Protein AF-A0A381V8A6-F1 (afdb_monomer)

pLDDT: mean 87.21, std 12.81, range [40.59, 98.62]

Sequence (220 aa):
MLLPALANAKAKGKSARCLSNQRQIGLSVMMYSQDFDDYLPYGYAYTWPGQADLYWWQDLVRPYIDSEEIYTCPSMDPHMEYTYRRPRGLPSPLIRDYIANAQVGAYAASGQPDWVGARGPFINNYKNPSRHLSDVADASGTIAIFDGFRSAEIWRLEQVDAWHNAGFGPAFVGNSPEPKIPTGHVHKRHNNGFNAIFTDGHASLIKDSTLGMWTNRSGD

Solvent-accessible surface area (backbone atoms only — not comparable to full-atom values): 11660 Å² total; per-residue (Å²): 134,74,56,72,70,55,49,52,51,51,51,52,51,31,40,52,52,37,49,53,27,40,36,53,51,14,50,16,49,51,51,42,15,66,77,48,84,39,28,39,61,35,35,32,37,63,41,82,83,86,54,67,31,44,44,41,37,66,67,72,29,41,89,65,52,98,56,78,68,51,47,52,41,74,66,55,77,80,74,42,73,46,60,80,45,51,45,89,92,55,72,72,60,34,64,39,33,53,22,46,32,24,28,61,42,42,64,87,88,79,54,68,77,90,51,62,66,59,23,22,62,22,31,43,57,91,59,70,70,65,36,44,54,88,68,35,66,43,30,80,59,16,38,29,32,33,33,32,38,105,46,82,68,45,52,46,68,54,26,28,34,21,32,26,71,71,66,80,43,65,2,22,56,92,93,41,72,30,86,90,48,36,37,24,37,48,36,50,68,45,89,66,9,26,46,32,19,24,59,72,18,52,55,50,80,41,69,74,58,53,63,23,31,50,23,36,55,77,91,86

Structure (mmCIF, N/CA/C/O backbone):
data_AF-A0A381V8A6-F1
#
_entry.id   AF-A0A381V8A6-F1
#
loop_
_atom_site.group_PDB
_atom_site.id
_atom_site.type_symbol
_atom_site.label_atom_id
_atom_site.label_alt_id
_atom_site.label_comp_id
_atom_site.label_asym_id
_atom_site.label_entity_id
_atom_site.label_seq_id
_atom_site.pdbx_PDB_ins_code
_atom_site.Cartn_x
_atom_site.Cartn_y
_atom_site.Cartn_z
_atom_site.occupancy
_atom_site.B_iso_or_equiv
_atom_site.auth_seq_id
_atom_site.auth_comp_id
_atom_site.auth_asym_id
_atom_site.auth_atom_id
_atom_site.pdbx_PDB_model_num
ATOM 1 N N . MET A 1 1 ? -16.804 29.231 7.227 1.00 54.31 1 MET A N 1
ATOM 2 C CA . MET A 1 1 ? -16.867 28.009 8.062 1.00 54.31 1 MET A CA 1
ATOM 3 C C . MET A 1 1 ? -17.980 27.121 7.521 1.00 54.31 1 MET A C 1
ATOM 5 O O . MET A 1 1 ? -19.048 27.647 7.240 1.00 54.31 1 MET A O 1
ATOM 9 N N . LEU A 1 2 ? -17.732 25.825 7.299 1.00 66.50 2 LEU A N 1
ATOM 10 C CA . LEU A 1 2 ? -18.778 24.868 6.901 1.00 66.50 2 LEU A CA 1
ATOM 11 C C . LEU A 1 2 ? -19.555 24.448 8.156 1.00 66.50 2 LEU A C 1
ATOM 13 O O . LEU A 1 2 ? -18.938 24.199 9.190 1.00 66.50 2 LEU A O 1
ATOM 17 N N . LEU A 1 3 ? -20.884 24.355 8.072 1.00 89.50 3 LEU A N 1
ATOM 18 C CA . LEU A 1 3 ? -21.713 23.806 9.151 1.00 89.50 3 LEU A CA 1
ATOM 19 C C . LEU A 1 3 ? -21.223 22.387 9.523 1.00 89.50 3 LEU A C 1
ATOM 21 O O . LEU A 1 3 ? -20.828 21.648 8.617 1.00 89.50 3 LEU A O 1
ATOM 25 N N . PRO A 1 4 ? -21.275 21.958 10.802 1.00 84.75 4 PRO A N 1
ATOM 26 C CA . PRO A 1 4 ? -20.748 20.655 11.235 1.00 84.75 4 PRO A CA 1
ATOM 27 C C . PRO A 1 4 ? -21.261 19.464 10.409 1.00 84.75 4 PRO A C 1
ATOM 29 O O . PRO A 1 4 ? -20.497 18.573 10.041 1.00 84.75 4 PRO A O 1
ATOM 32 N N . ALA A 1 5 ? -22.541 19.485 10.026 1.00 88.94 5 ALA A N 1
ATOM 33 C CA . ALA A 1 5 ? -23.135 18.474 9.152 1.00 88.94 5 ALA A CA 1
ATOM 34 C C . ALA A 1 5 ? -22.467 18.416 7.764 1.00 88.94 5 ALA A C 1
ATOM 36 O O . ALA A 1 5 ? -22.211 17.335 7.235 1.00 88.94 5 ALA A O 1
ATOM 37 N N . LEU A 1 6 ? -22.128 19.573 7.194 1.00 90.06 6 LEU A N 1
ATOM 38 C CA . LEU A 1 6 ? -21.485 19.681 5.887 1.00 90.06 6 LEU A CA 1
ATOM 39 C C . LEU A 1 6 ? -20.004 19.276 5.940 1.00 90.06 6 LEU A C 1
ATOM 41 O O . LEU A 1 6 ? -19.508 18.644 5.008 1.00 90.06 6 LEU A O 1
ATOM 45 N N . ALA A 1 7 ? -19.309 19.569 7.043 1.00 89.69 7 ALA A N 1
ATOM 46 C CA . ALA A 1 7 ? -17.954 19.069 7.278 1.00 89.69 7 ALA A CA 1
ATOM 47 C C . ALA A 1 7 ? -17.928 17.529 7.346 1.00 89.69 7 ALA A C 1
ATOM 49 O O . ALA A 1 7 ? -17.113 16.894 6.673 1.00 89.69 7 ALA A O 1
ATOM 50 N N . ASN A 1 8 ? -18.883 16.929 8.065 1.00 88.69 8 ASN A N 1
ATOM 51 C CA . ASN A 1 8 ? -19.040 15.475 8.146 1.00 88.69 8 ASN A CA 1
ATOM 52 C C . ASN A 1 8 ? -19.375 14.847 6.786 1.00 88.69 8 ASN A C 1
ATOM 54 O O . ASN A 1 8 ? -18.784 13.834 6.408 1.00 88.69 8 ASN A O 1
ATOM 58 N N . ALA A 1 9 ? -20.286 15.457 6.022 1.00 91.38 9 ALA A N 1
ATOM 59 C CA . ALA A 1 9 ? -20.615 15.006 4.671 1.00 91.38 9 ALA A CA 1
ATOM 60 C C . ALA A 1 9 ? -19.387 15.052 3.744 1.00 91.38 9 ALA A C 1
ATOM 62 O O . ALA A 1 9 ? -19.102 14.079 3.044 1.00 91.38 9 ALA A O 1
ATOM 63 N N . LYS A 1 10 ? -18.598 16.135 3.799 1.00 92.31 10 LYS A N 1
ATOM 64 C CA . LYS A 1 10 ? -17.357 16.278 3.024 1.00 92.31 10 LYS A CA 1
ATOM 65 C C . LYS A 1 10 ? -16.322 15.211 3.393 1.00 92.31 10 LYS A C 1
ATOM 67 O O . LYS A 1 10 ? -15.713 14.630 2.498 1.00 92.31 10 LYS A O 1
ATOM 72 N N . ALA A 1 11 ? -16.140 14.921 4.682 1.00 91.81 11 ALA A N 1
ATOM 73 C CA . ALA A 1 11 ? -15.215 13.883 5.143 1.00 91.81 11 ALA A CA 1
ATOM 74 C C . ALA A 1 11 ? -15.623 12.484 4.645 1.00 91.81 11 ALA A C 1
ATOM 76 O O . ALA A 1 11 ? -14.784 11.738 4.138 1.00 91.81 11 ALA A O 1
ATOM 77 N N . LYS A 1 12 ? -16.922 12.158 4.703 1.00 91.50 12 LYS A N 1
ATOM 78 C CA . LYS A 1 12 ? -17.464 10.911 4.138 1.00 91.50 12 LYS A CA 1
ATOM 79 C C . LYS A 1 12 ? -17.256 10.828 2.624 1.00 91.50 12 LYS A C 1
ATOM 81 O O . LYS A 1 12 ? -16.835 9.785 2.135 1.00 91.50 12 LYS A O 1
ATOM 86 N N . GLY A 1 13 ? -17.469 11.927 1.897 1.00 94.50 13 GLY A N 1
ATOM 87 C CA . GLY A 1 13 ? -17.218 11.993 0.454 1.00 94.50 13 GLY A CA 1
ATOM 88 C C . GLY A 1 13 ? -15.753 11.727 0.092 1.00 94.50 13 GLY A C 1
ATOM 89 O O . GLY A 1 13 ? -15.471 10.909 -0.782 1.00 94.50 13 GLY A O 1
ATOM 90 N N . LYS A 1 14 ? -14.806 12.339 0.817 1.00 95.31 14 LYS A N 1
ATOM 91 C CA . LYS A 1 14 ? -13.369 12.059 0.648 1.00 95.31 14 LYS A CA 1
ATOM 92 C C . LYS A 1 14 ? -13.035 10.591 0.930 1.00 95.31 14 LYS A C 1
ATOM 94 O O . LYS A 1 14 ? -12.302 9.974 0.164 1.00 95.31 14 LYS A O 1
ATOM 99 N N . SER A 1 15 ? -13.608 10.023 1.992 1.00 94.00 15 SER A N 1
ATOM 100 C CA . SER A 1 15 ? -13.434 8.608 2.340 1.00 94.00 15 SER A CA 1
ATOM 101 C C . SER A 1 15 ? -13.923 7.669 1.238 1.00 94.00 15 SER A C 1
ATOM 103 O O . SER A 1 15 ? -13.219 6.723 0.896 1.00 94.00 15 SER A O 1
ATOM 105 N N . ALA A 1 16 ? -15.100 7.940 0.667 1.00 94.75 16 ALA A N 1
ATOM 106 C CA . ALA A 1 16 ? -15.662 7.143 -0.419 1.00 94.75 16 ALA A CA 1
ATOM 107 C C . ALA A 1 16 ? -14.799 7.215 -1.688 1.00 94.75 16 ALA A C 1
ATOM 109 O O . ALA A 1 16 ? -14.545 6.184 -2.309 1.00 94.75 16 ALA A O 1
ATOM 110 N N . ARG A 1 17 ? -14.287 8.406 -2.036 1.00 96.44 17 ARG A N 1
ATOM 111 C CA . ARG A 1 17 ? -13.360 8.574 -3.167 1.00 96.44 17 ARG A CA 1
ATOM 112 C C . ARG A 1 17 ? -12.051 7.813 -2.944 1.00 96.44 17 ARG A C 1
ATOM 114 O O . ARG A 1 17 ? -11.634 7.090 -3.836 1.00 96.44 17 ARG A O 1
ATOM 121 N N . CYS A 1 18 ? -11.451 7.910 -1.756 1.00 96.56 18 CYS A N 1
ATOM 122 C CA . CYS A 1 18 ? -10.240 7.153 -1.423 1.00 96.56 18 CYS A CA 1
ATOM 123 C C . CYS A 1 18 ? -10.450 5.636 -1.573 1.00 96.56 18 CYS A C 1
ATOM 125 O O . CYS A 1 18 ? -9.653 4.959 -2.215 1.00 96.56 18 CYS A O 1
ATOM 127 N N . LEU A 1 19 ? -11.558 5.106 -1.047 1.00 96.75 19 LEU A N 1
ATOM 128 C CA . LEU A 1 19 ? -11.870 3.681 -1.167 1.00 96.75 19 LEU A CA 1
ATOM 129 C C . LEU A 1 19 ? -12.089 3.267 -2.632 1.00 96.75 19 LEU A C 1
ATOM 131 O O . LEU A 1 19 ? -11.677 2.187 -3.042 1.00 96.75 19 LEU A O 1
ATOM 135 N N . SER A 1 20 ? -12.710 4.132 -3.437 1.00 97.12 20 SER A N 1
ATOM 136 C CA . SER A 1 20 ? -12.873 3.910 -4.876 1.00 97.12 20 SER A CA 1
ATOM 137 C C . SER A 1 20 ? -11.534 3.876 -5.620 1.00 97.12 20 SER A C 1
ATOM 139 O O . SER A 1 20 ? -11.360 3.028 -6.492 1.00 97.12 20 SER A O 1
ATOM 141 N N . ASN A 1 21 ? -10.597 4.766 -5.278 1.00 97.62 21 ASN A N 1
ATOM 142 C CA . ASN A 1 21 ? -9.241 4.753 -5.828 1.00 97.62 21 ASN A CA 1
ATOM 143 C C . ASN A 1 21 ? -8.537 3.431 -5.498 1.00 97.62 21 ASN A C 1
ATOM 145 O O . ASN A 1 21 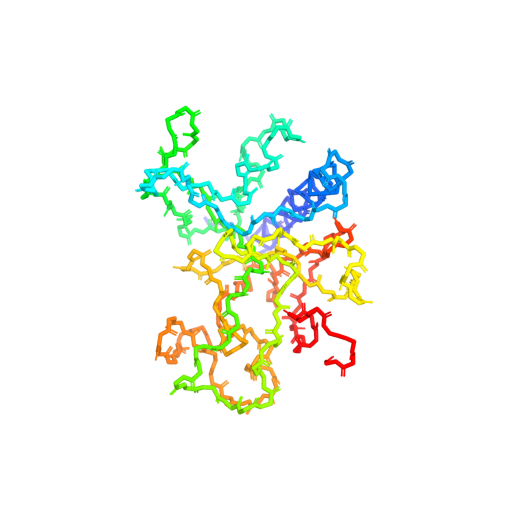? -8.006 2.769 -6.383 1.00 97.62 21 ASN A O 1
ATOM 149 N N . GLN A 1 22 ? -8.601 3.008 -4.233 1.00 97.56 22 GLN A N 1
ATOM 150 C CA . GLN A 1 22 ? -7.983 1.763 -3.788 1.00 97.56 22 GLN A CA 1
ATOM 151 C C . GLN A 1 22 ? -8.568 0.519 -4.469 1.00 97.56 22 GLN A C 1
ATOM 153 O O . GLN A 1 22 ? -7.821 -0.394 -4.790 1.00 97.56 22 GLN A O 1
ATOM 158 N N . ARG A 1 23 ? -9.871 0.483 -4.774 1.00 98.00 23 ARG A N 1
ATOM 159 C CA . ARG A 1 23 ? -10.453 -0.618 -5.569 1.00 98.00 23 ARG A CA 1
ATOM 160 C C . ARG A 1 23 ? -9.876 -0.692 -6.982 1.00 98.00 23 ARG A C 1
ATOM 162 O O . ARG A 1 23 ? -9.605 -1.785 -7.460 1.00 98.00 23 ARG A O 1
ATOM 169 N N . GLN A 1 24 ? -9.672 0.450 -7.640 1.00 98.06 24 GLN A N 1
ATOM 170 C CA . GLN A 1 24 ? -9.040 0.489 -8.967 1.00 98.06 24 GLN A CA 1
ATOM 171 C C . GLN A 1 24 ? -7.579 0.036 -8.898 1.00 98.06 24 GLN A C 1
ATOM 173 O O . GLN A 1 24 ? -7.138 -0.751 -9.729 1.00 98.06 24 GLN A O 1
ATOM 178 N N . ILE A 1 25 ? -6.852 0.456 -7.859 1.00 98.44 25 ILE A N 1
ATOM 179 C CA . ILE A 1 25 ? -5.490 -0.022 -7.605 1.00 98.44 25 ILE A CA 1
ATOM 180 C C . ILE A 1 25 ? -5.483 -1.539 -7.360 1.00 98.44 25 ILE A C 1
ATOM 182 O O . ILE A 1 25 ? -4.663 -2.242 -7.940 1.00 98.44 25 ILE A O 1
ATOM 186 N N . GLY A 1 26 ? -6.404 -2.071 -6.559 1.00 98.19 26 GLY A N 1
ATOM 187 C CA . GLY A 1 26 ? -6.503 -3.510 -6.309 1.00 98.19 26 GLY A CA 1
ATOM 188 C C . GLY A 1 26 ? -6.727 -4.315 -7.590 1.00 98.19 26 GLY A C 1
ATOM 189 O O . GLY A 1 26 ? -6.029 -5.298 -7.823 1.00 98.19 26 GLY A O 1
ATOM 190 N N . LEU A 1 27 ? -7.596 -3.835 -8.486 1.00 98.38 27 LEU A N 1
ATOM 191 C CA . LEU A 1 27 ? -7.767 -4.424 -9.818 1.00 98.38 27 LEU A CA 1
ATOM 192 C C . LEU A 1 27 ? -6.467 -4.387 -10.638 1.00 98.38 27 LEU A C 1
ATOM 194 O O . LEU A 1 27 ? -6.108 -5.397 -11.235 1.00 98.38 27 LEU A O 1
ATOM 198 N N . SER A 1 28 ? -5.729 -3.272 -10.621 1.00 98.44 28 SER A N 1
ATOM 199 C CA . SER A 1 28 ? -4.446 -3.154 -11.337 1.00 98.44 28 SER A CA 1
ATOM 200 C C . SER A 1 28 ? -3.387 -4.148 -10.843 1.00 98.44 28 SER A C 1
ATOM 202 O O . SER A 1 28 ? -2.627 -4.691 -11.642 1.00 98.44 28 SER A O 1
ATOM 204 N N . VAL A 1 29 ? -3.367 -4.441 -9.536 1.00 98.38 29 VAL A N 1
ATOM 205 C CA . VAL A 1 29 ? -2.472 -5.447 -8.942 1.00 98.38 29 VAL A CA 1
ATOM 206 C C . VAL A 1 29 ? -2.845 -6.847 -9.426 1.00 98.38 29 VAL A C 1
ATOM 208 O O . VAL A 1 29 ? -1.962 -7.630 -9.769 1.00 98.38 29 VAL A O 1
ATOM 211 N N . MET A 1 30 ? -4.142 -7.152 -9.507 1.00 98.56 30 MET A N 1
ATOM 212 C CA . MET A 1 30 ? -4.618 -8.442 -10.010 1.00 98.56 30 MET A CA 1
ATOM 213 C C . MET A 1 30 ? -4.338 -8.626 -11.504 1.00 98.56 30 MET A C 1
ATOM 215 O O . MET A 1 30 ? -3.955 -9.717 -11.916 1.00 98.56 30 MET A O 1
ATOM 219 N N . MET A 1 31 ? -4.474 -7.567 -12.308 1.00 98.62 31 MET A N 1
ATOM 220 C CA . MET A 1 31 ? -4.098 -7.590 -13.727 1.00 98.62 31 MET A CA 1
ATOM 221 C C . MET A 1 31 ? -2.596 -7.825 -13.905 1.00 98.62 31 MET A C 1
ATOM 223 O O . MET A 1 31 ? -2.205 -8.678 -14.694 1.00 98.62 31 MET A O 1
ATOM 227 N N . TYR A 1 32 ? -1.760 -7.139 -13.116 1.00 98.56 32 TYR A N 1
ATOM 228 C CA . TYR A 1 32 ? -0.320 -7.394 -13.092 1.00 98.56 32 TYR A CA 1
ATOM 229 C C . TYR A 1 32 ? -0.023 -8.865 -12.768 1.00 98.56 32 TYR A C 1
ATOM 231 O O . TYR A 1 32 ? 0.705 -9.523 -13.496 1.00 98.56 32 TYR A O 1
ATOM 239 N N . SER A 1 33 ? -0.620 -9.418 -11.711 1.00 98.12 33 SER A N 1
ATOM 240 C CA . SER A 1 33 ? -0.381 -10.817 -11.335 1.00 98.12 33 SER A CA 1
ATOM 241 C C . SER A 1 33 ? -0.759 -11.801 -12.451 1.00 98.12 33 SER A C 1
ATOM 243 O O . SER A 1 33 ? -0.017 -12.746 -12.709 1.00 98.12 33 SER A O 1
ATOM 245 N N . GLN A 1 34 ? -1.848 -11.543 -13.181 1.00 97.94 34 GLN A N 1
ATOM 246 C CA . GLN A 1 34 ? -2.261 -12.367 -14.324 1.00 97.94 34 GLN A CA 1
ATOM 247 C C . GLN A 1 34 ? -1.276 -12.308 -15.501 1.00 97.94 34 GLN A C 1
ATOM 249 O O . GLN A 1 34 ? -1.001 -13.340 -16.109 1.00 97.94 34 GLN A O 1
ATOM 254 N N . ASP A 1 35 ? -0.732 -11.130 -15.810 1.00 98.50 35 ASP A N 1
ATOM 255 C CA . ASP A 1 35 ? 0.207 -10.941 -16.926 1.00 98.50 35 ASP A CA 1
ATOM 256 C C . ASP A 1 35 ? 1.630 -11.433 -16.615 1.00 98.50 35 ASP A C 1
ATOM 258 O O . ASP A 1 35 ? 2.419 -11.677 -17.530 1.00 98.50 35 ASP A O 1
ATOM 262 N N . PHE A 1 36 ? 1.971 -11.566 -15.332 1.00 97.19 36 PHE A N 1
ATOM 263 C CA . PHE A 1 36 ? 3.305 -11.929 -14.858 1.00 97.19 36 PHE A CA 1
ATOM 264 C C . PHE A 1 36 ? 3.306 -13.276 -14.119 1.00 97.19 36 PHE A C 1
ATOM 266 O O . PHE A 1 36 ? 3.899 -13.379 -13.052 1.00 97.19 36 PHE A O 1
ATOM 273 N N . ASP A 1 37 ? 2.672 -14.312 -14.677 1.00 96.94 37 ASP A N 1
ATOM 274 C CA . ASP A 1 37 ? 2.733 -15.700 -14.177 1.00 96.94 37 ASP A CA 1
ATOM 275 C C . ASP A 1 37 ? 2.448 -15.842 -12.664 1.00 96.94 37 ASP A C 1
ATOM 277 O O . ASP A 1 37 ? 3.191 -16.508 -11.943 1.00 96.94 37 ASP A O 1
ATOM 281 N N . ASP A 1 38 ? 1.384 -15.198 -12.176 1.00 97.25 38 ASP A N 1
ATOM 282 C CA . ASP A 1 38 ? 0.954 -15.172 -10.766 1.00 97.25 38 ASP A CA 1
ATOM 283 C C . ASP A 1 38 ? 1.852 -14.337 -9.829 1.00 97.25 38 ASP A C 1
ATOM 285 O O . ASP A 1 38 ? 1.544 -14.185 -8.646 1.00 97.25 38 ASP A O 1
ATOM 289 N N . TYR A 1 39 ? 2.921 -13.700 -10.318 1.00 96.44 39 TYR A N 1
ATOM 290 C CA . TYR A 1 39 ? 3.773 -12.858 -9.476 1.00 96.44 39 TYR A CA 1
ATOM 291 C C . TYR A 1 39 ? 3.070 -11.571 -9.024 1.00 96.44 39 TYR A C 1
ATOM 293 O O . TYR A 1 39 ? 2.628 -10.746 -9.821 1.00 96.44 39 TYR A O 1
ATOM 301 N N . LEU A 1 40 ? 3.066 -11.326 -7.715 1.00 96.00 40 LEU A N 1
ATOM 302 C CA . LEU A 1 40 ? 2.739 -10.024 -7.142 1.00 96.00 40 LEU A CA 1
ATOM 303 C C . LEU A 1 40 ? 3.824 -8.990 -7.491 1.00 96.00 40 LEU A C 1
ATOM 305 O O . LEU A 1 40 ? 5.009 -9.344 -7.587 1.00 96.00 40 LEU A O 1
ATOM 309 N N . PRO A 1 41 ? 3.469 -7.698 -7.624 1.00 95.56 41 PRO A N 1
ATOM 310 C CA . PRO A 1 41 ? 4.454 -6.657 -7.872 1.00 95.56 41 PRO A CA 1
ATOM 311 C C . PRO A 1 41 ? 5.432 -6.543 -6.698 1.00 95.56 41 PRO A C 1
ATOM 313 O O . PRO A 1 41 ? 5.094 -6.783 -5.535 1.00 95.56 41 PRO A O 1
ATOM 316 N N . TYR A 1 42 ? 6.661 -6.123 -6.994 1.00 92.94 42 TYR A N 1
ATOM 317 C CA . TYR A 1 42 ? 7.593 -5.755 -5.935 1.00 92.94 42 TYR A CA 1
ATOM 318 C C . TYR A 1 42 ? 7.083 -4.521 -5.180 1.00 92.94 42 TYR A C 1
ATOM 320 O O . TYR A 1 42 ? 6.540 -3.599 -5.789 1.00 92.94 42 TYR A O 1
ATOM 328 N N . GLY A 1 43 ? 7.348 -4.444 -3.873 1.00 91.25 43 GLY A N 1
ATOM 329 C CA . GLY A 1 43 ? 7.166 -3.203 -3.111 1.00 91.25 43 GLY A CA 1
ATOM 330 C C . GLY A 1 43 ? 8.002 -2.066 -3.700 1.00 91.25 43 GLY A C 1
ATOM 331 O O . GLY A 1 43 ? 7.499 -0.964 -3.937 1.00 91.25 43 GLY A O 1
ATOM 332 N N . TYR A 1 44 ? 9.260 -2.384 -4.010 1.00 90.44 44 TYR A N 1
ATOM 333 C CA . TYR A 1 44 ? 10.121 -1.631 -4.913 1.00 90.44 44 TYR A CA 1
ATOM 334 C C . TYR A 1 44 ? 11.191 -2.515 -5.560 1.00 90.44 44 TYR A C 1
ATOM 336 O O . TYR A 1 44 ? 11.529 -3.604 -5.076 1.00 90.44 44 TYR A O 1
ATOM 344 N N . ALA A 1 45 ? 11.777 -2.000 -6.638 1.00 91.06 45 ALA A N 1
ATOM 345 C CA . ALA A 1 45 ? 12.840 -2.636 -7.386 1.00 91.06 45 ALA A CA 1
ATOM 346 C C . ALA A 1 45 ? 13.917 -1.638 -7.838 1.00 91.06 45 ALA A C 1
ATOM 348 O O . ALA A 1 45 ? 13.628 -0.675 -8.549 1.00 91.06 45 ALA A O 1
ATOM 349 N N . TYR A 1 46 ? 15.174 -1.898 -7.469 1.00 90.94 46 TYR A N 1
ATOM 350 C CA . TYR A 1 46 ? 16.326 -1.212 -8.064 1.00 90.94 46 TYR A CA 1
ATOM 351 C C . TYR A 1 46 ? 16.722 -1.847 -9.396 1.00 90.94 46 TYR A C 1
ATOM 353 O O . TYR A 1 46 ? 16.783 -3.075 -9.496 1.00 90.94 46 TYR A O 1
ATOM 361 N N . THR A 1 47 ? 17.085 -1.038 -10.390 1.00 91.25 47 THR A N 1
ATOM 362 C CA . THR A 1 47 ? 17.658 -1.557 -11.641 1.00 91.25 47 THR A CA 1
ATOM 363 C C . THR A 1 47 ? 19.061 -2.128 -11.425 1.00 91.25 47 THR A C 1
ATOM 365 O O . THR A 1 47 ? 19.864 -1.590 -10.664 1.00 91.25 47 THR A O 1
ATOM 368 N N . TRP A 1 48 ? 19.380 -3.240 -12.091 1.00 83.19 48 TRP A N 1
ATOM 369 C CA . TRP A 1 48 ? 20.713 -3.849 -12.063 1.00 83.19 48 TRP A CA 1
ATOM 370 C C . TRP A 1 48 ? 21.346 -3.841 -13.462 1.00 83.19 48 TRP A C 1
ATOM 372 O O . TRP A 1 48 ? 20.636 -4.112 -14.431 1.00 83.19 48 TRP A O 1
ATOM 382 N N . PRO A 1 49 ? 22.666 -3.592 -13.581 1.00 85.62 49 PRO A N 1
ATOM 383 C CA . PRO A 1 49 ? 23.612 -3.247 -12.514 1.00 85.62 49 PRO A CA 1
ATOM 384 C C . PRO A 1 49 ? 23.551 -1.780 -12.059 1.00 85.62 49 PRO A C 1
ATOM 386 O O . PRO A 1 49 ?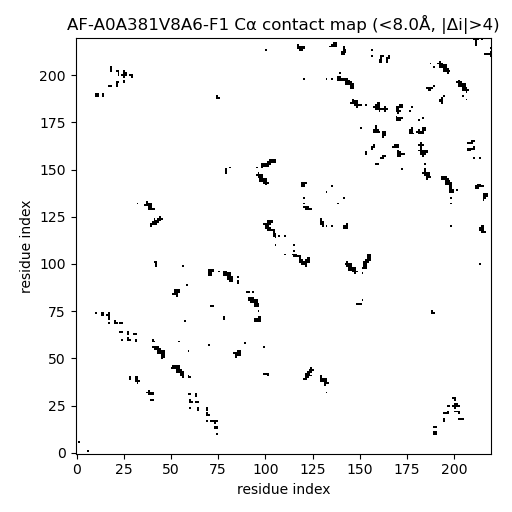 23.008 -0.917 -12.737 1.00 85.62 49 PRO A O 1
ATOM 389 N N . GLY A 1 50 ? 24.141 -1.494 -10.893 1.00 83.62 50 GLY A N 1
ATOM 390 C CA . GLY A 1 50 ? 24.407 -0.122 -10.436 1.00 83.62 50 GLY A CA 1
ATOM 391 C C . GLY A 1 50 ? 23.282 0.575 -9.664 1.00 83.62 50 GLY A C 1
ATOM 392 O O . GLY A 1 50 ? 23.526 1.651 -9.122 1.00 83.62 50 GLY A O 1
ATOM 393 N N . GLN A 1 51 ? 22.089 -0.027 -9.546 1.00 88.62 51 GLN A N 1
ATOM 394 C CA . GLN A 1 51 ? 20.966 0.526 -8.770 1.00 88.62 51 GLN A CA 1
ATOM 395 C C . GLN A 1 51 ? 20.577 1.947 -9.208 1.00 88.62 51 GLN A C 1
ATOM 397 O O . GLN A 1 51 ? 20.195 2.766 -8.374 1.00 88.62 51 GLN A O 1
ATOM 402 N N . ALA A 1 52 ? 20.718 2.255 -10.501 1.00 91.94 52 ALA A N 1
ATOM 403 C CA . ALA A 1 52 ? 20.596 3.616 -11.023 1.00 91.94 52 ALA A CA 1
ATOM 404 C C . ALA A 1 52 ? 19.194 4.201 -10.804 1.00 91.94 52 ALA A C 1
ATOM 406 O O . ALA A 1 52 ? 19.063 5.332 -10.337 1.00 91.94 52 ALA A O 1
ATOM 407 N N . ASP A 1 53 ? 18.173 3.387 -11.062 1.00 95.19 53 ASP A N 1
ATOM 408 C CA . ASP A 1 53 ? 16.767 3.756 -10.974 1.00 95.19 53 ASP A CA 1
ATOM 409 C C . ASP A 1 53 ? 16.051 2.907 -9.922 1.00 95.19 53 ASP A C 1
ATOM 411 O O . ASP A 1 53 ? 16.381 1.733 -9.717 1.00 95.19 53 ASP A O 1
ATOM 415 N N . LEU A 1 54 ? 15.046 3.500 -9.279 1.00 93.62 54 LEU A N 1
ATOM 416 C CA . LEU A 1 54 ? 14.191 2.854 -8.291 1.00 93.62 54 LEU A CA 1
ATOM 417 C C . LEU A 1 54 ? 12.718 2.937 -8.702 1.00 93.62 54 LEU A C 1
ATOM 419 O O . LEU A 1 54 ? 12.097 4.006 -8.678 1.00 93.62 54 LEU A O 1
ATOM 423 N N . TYR A 1 55 ? 12.165 1.774 -9.026 1.00 94.75 55 TYR A N 1
ATOM 424 C CA . TYR A 1 55 ? 10.756 1.569 -9.336 1.00 94.75 55 TYR A CA 1
ATOM 425 C C . TYR A 1 55 ? 10.008 1.182 -8.063 1.00 94.75 55 TYR A C 1
ATOM 427 O O . TYR A 1 55 ? 10.486 0.349 -7.300 1.00 94.75 55 TYR A O 1
ATOM 435 N N . TRP A 1 56 ? 8.839 1.762 -7.833 1.00 94.44 56 TRP A N 1
ATOM 436 C CA . TRP A 1 56 ? 7.919 1.373 -6.764 1.00 94.44 56 TRP A CA 1
ATOM 437 C C . TRP A 1 56 ? 6.794 0.510 -7.319 1.00 94.44 56 TRP A C 1
ATOM 439 O O . TRP A 1 56 ? 6.572 0.492 -8.529 1.00 94.44 56 TRP A O 1
ATOM 449 N N . TRP A 1 57 ? 6.047 -0.158 -6.438 1.00 95.12 57 TRP A N 1
ATOM 450 C CA . TRP A 1 57 ? 4.862 -0.930 -6.822 1.00 95.12 57 TRP A CA 1
ATOM 451 C C . TRP A 1 57 ? 3.925 -0.136 -7.749 1.00 95.12 57 TRP A C 1
ATOM 453 O O . TRP A 1 57 ? 3.439 -0.700 -8.726 1.00 95.12 57 TRP A O 1
ATOM 463 N N . GLN A 1 58 ? 3.752 1.180 -7.514 1.00 96.50 58 GLN A N 1
ATOM 464 C CA . GLN A 1 58 ? 2.946 2.053 -8.378 1.00 96.50 58 GLN A CA 1
ATOM 465 C C . GLN A 1 58 ? 3.416 2.004 -9.828 1.00 96.50 58 GLN A C 1
ATOM 467 O O . GLN A 1 58 ? 2.608 1.952 -10.740 1.00 96.50 58 GLN A O 1
ATOM 472 N N . ASP A 1 59 ? 4.728 2.022 -10.056 1.00 96.88 59 ASP A N 1
ATOM 473 C CA . ASP A 1 59 ? 5.289 2.048 -11.403 1.00 96.88 59 ASP A CA 1
ATOM 474 C C . ASP A 1 59 ? 5.055 0.735 -12.150 1.00 96.88 59 ASP A C 1
ATOM 476 O O . ASP A 1 59 ? 4.910 0.753 -13.369 1.00 96.88 59 ASP A O 1
ATOM 480 N N . LEU A 1 60 ? 5.009 -0.382 -11.418 1.00 96.38 60 LEU A N 1
ATOM 481 C CA . LEU A 1 60 ? 4.809 -1.718 -11.976 1.00 96.38 60 LEU A CA 1
ATOM 482 C C . LEU A 1 60 ? 3.360 -1.940 -12.412 1.00 96.38 60 LEU A C 1
ATOM 484 O O . LEU A 1 60 ? 3.126 -2.560 -13.443 1.00 96.38 60 LEU A O 1
ATOM 488 N N . VAL A 1 61 ? 2.398 -1.400 -11.659 1.00 97.56 61 VAL A N 1
ATOM 489 C CA . VAL A 1 61 ? 0.965 -1.544 -11.966 1.00 97.56 61 VAL A CA 1
ATOM 490 C C . VAL A 1 61 ? 0.388 -0.366 -12.758 1.00 97.56 61 VAL A C 1
ATOM 492 O O . VAL A 1 61 ? -0.724 -0.460 -13.272 1.00 97.56 61 VAL A O 1
ATOM 495 N N . ARG A 1 62 ? 1.142 0.735 -12.919 1.00 96.25 62 ARG A N 1
ATOM 496 C CA . ARG A 1 62 ? 0.713 1.932 -13.667 1.00 96.25 62 ARG A CA 1
ATOM 497 C C . ARG A 1 62 ? 0.188 1.645 -15.083 1.00 96.25 62 ARG A C 1
ATOM 499 O O . ARG A 1 62 ? -0.757 2.329 -15.459 1.00 96.25 62 ARG A O 1
ATOM 506 N N . PRO A 1 63 ? 0.717 0.685 -15.871 1.00 97.12 63 PRO A N 1
ATOM 507 C CA . PRO A 1 63 ? 0.169 0.388 -17.199 1.00 97.12 63 PRO A CA 1
ATOM 508 C C . PRO A 1 63 ? -1.309 -0.034 -17.208 1.00 97.12 63 PRO A C 1
ATOM 510 O O . PRO A 1 63 ? -1.958 0.083 -18.241 1.00 97.12 63 PRO A O 1
ATOM 513 N N . TYR A 1 64 ? -1.843 -0.494 -16.073 1.00 97.94 64 TYR A N 1
ATOM 514 C CA . TYR A 1 64 ? -3.236 -0.924 -15.914 1.00 97.94 64 TYR A CA 1
ATOM 515 C C . TYR A 1 64 ? -4.144 0.170 -15.331 1.00 97.94 64 TYR A C 1
ATOM 517 O O . TYR A 1 64 ? -5.265 -0.110 -14.907 1.00 97.94 64 TYR A O 1
ATOM 525 N N . ILE A 1 65 ? -3.648 1.406 -15.238 1.00 95.94 65 ILE A N 1
ATOM 526 C CA . ILE A 1 65 ? -4.324 2.533 -14.596 1.00 95.94 65 ILE A CA 1
ATOM 527 C C . ILE A 1 65 ? -4.437 3.702 -15.574 1.00 95.94 65 ILE A C 1
ATOM 529 O O . ILE A 1 65 ? -3.441 4.193 -16.098 1.00 95.94 65 ILE A O 1
ATOM 533 N N . ASP A 1 66 ? -5.657 4.217 -15.730 1.00 92.25 66 ASP A N 1
ATOM 534 C CA . ASP A 1 66 ? -5.956 5.314 -16.661 1.00 92.25 66 ASP A CA 1
ATOM 535 C C . ASP A 1 66 ? -5.686 6.717 -16.088 1.00 92.25 66 ASP A C 1
ATOM 537 O O . ASP A 1 66 ? -5.679 7.706 -16.823 1.00 92.25 66 ASP A O 1
ATOM 541 N N . SER A 1 67 ? -5.505 6.852 -14.769 1.00 94.56 67 SER A N 1
ATOM 542 C CA . SER A 1 67 ? -5.368 8.157 -14.113 1.00 94.56 67 SER A CA 1
ATOM 543 C C . SER A 1 67 ? -4.398 8.130 -12.938 1.00 94.56 67 SER A C 1
ATOM 545 O O . SER A 1 67 ? -4.600 7.401 -11.974 1.00 94.56 67 SER A O 1
ATOM 547 N N . GLU A 1 68 ? -3.389 9.004 -12.961 1.00 93.19 68 GLU A N 1
ATOM 548 C CA . GLU A 1 68 ? -2.420 9.140 -11.861 1.00 93.19 68 GLU A CA 1
ATOM 549 C C . GLU A 1 68 ? -3.062 9.702 -10.576 1.00 93.19 68 GLU A C 1
ATOM 551 O O . GLU A 1 68 ? -2.570 9.450 -9.477 1.00 93.19 68 GLU A O 1
ATOM 556 N N . GLU A 1 69 ? -4.194 10.417 -10.679 1.00 94.50 69 GLU A N 1
ATOM 557 C CA . GLU A 1 69 ? -4.901 10.971 -9.513 1.00 94.50 69 GLU A CA 1
ATOM 558 C C . GLU A 1 69 ? -5.341 9.892 -8.518 1.00 94.50 69 GLU A C 1
ATOM 560 O O . GLU A 1 69 ? -5.571 10.198 -7.343 1.00 94.50 69 GLU A O 1
ATOM 565 N N . ILE A 1 70 ? -5.473 8.636 -8.962 1.00 95.81 70 ILE A N 1
ATOM 566 C CA . ILE A 1 70 ? -5.912 7.559 -8.080 1.00 95.81 70 ILE A CA 1
ATOM 567 C C . ILE A 1 70 ? -4.883 7.241 -6.999 1.00 95.81 70 ILE A C 1
ATOM 569 O O . ILE A 1 70 ? -5.283 6.724 -5.967 1.00 95.81 70 ILE A O 1
ATOM 573 N N . TYR A 1 71 ? -3.601 7.578 -7.182 1.00 95.88 71 TYR A N 1
ATOM 574 C CA . TYR A 1 71 ? -2.561 7.379 -6.164 1.00 95.88 71 TYR A CA 1
ATOM 575 C C . TYR A 1 71 ? -2.578 8.436 -5.051 1.00 95.88 71 TYR A C 1
ATOM 577 O O . TYR A 1 71 ? -1.833 8.320 -4.077 1.00 95.88 71 TYR A O 1
ATOM 585 N N . THR A 1 72 ? -3.446 9.443 -5.169 1.00 95.69 72 THR A N 1
ATOM 586 C CA . THR A 1 72 ? -3.563 10.546 -4.216 1.00 95.69 72 THR A CA 1
ATOM 587 C C . THR A 1 72 ? -4.801 10.367 -3.344 1.00 95.69 72 THR A C 1
ATOM 589 O O . THR A 1 72 ? -5.937 10.307 -3.827 1.00 95.69 72 THR A O 1
ATOM 592 N N . CYS A 1 73 ? -4.607 10.338 -2.027 1.00 95.75 73 CYS A N 1
ATOM 593 C CA . CYS A 1 73 ? -5.707 10.245 -1.081 1.00 95.75 73 CYS A CA 1
ATOM 594 C C . CYS A 1 73 ? -6.292 11.642 -0.810 1.00 95.75 73 CYS A C 1
ATOM 596 O O . CYS A 1 73 ? -5.616 12.500 -0.246 1.00 95.75 73 CYS A O 1
ATOM 598 N N . PRO A 1 74 ? -7.587 11.899 -1.072 1.00 95.88 74 PRO A N 1
ATOM 599 C CA . PRO A 1 74 ? -8.188 13.222 -0.859 1.00 95.88 74 PRO A CA 1
ATOM 600 C C . PRO A 1 74 ? -8.298 13.630 0.623 1.00 95.88 74 PRO A C 1
ATOM 602 O O . PRO A 1 74 ? -8.621 14.784 0.932 1.00 95.88 74 PRO A O 1
ATOM 605 N N . SER A 1 75 ? -8.101 12.687 1.550 1.00 94.50 75 SER A N 1
ATOM 606 C CA . SER A 1 75 ? -8.043 12.932 2.998 1.00 94.50 75 SER A CA 1
ATOM 607 C C . SER A 1 75 ? -6.616 13.083 3.526 1.00 94.50 75 SER A C 1
ATOM 609 O O . SER A 1 75 ? -6.440 13.250 4.733 1.00 94.50 75 SER A O 1
ATOM 611 N N . MET A 1 76 ? -5.604 12.978 2.667 1.00 91.81 76 MET A N 1
ATOM 612 C CA . MET A 1 76 ? -4.219 13.206 3.037 1.00 91.81 76 MET A CA 1
ATOM 613 C C . MET A 1 76 ? -3.824 14.655 2.782 1.00 91.81 76 MET A C 1
ATOM 615 O O . MET A 1 76 ? -4.157 15.214 1.746 1.00 91.81 76 MET A O 1
ATOM 619 N N . ASP A 1 77 ? -3.186 15.262 3.781 1.00 89.31 77 ASP A N 1
ATOM 620 C CA . ASP A 1 77 ? -2.615 16.602 3.716 1.00 89.31 77 ASP A CA 1
ATOM 621 C C . ASP A 1 77 ? -1.564 16.749 4.842 1.00 89.31 77 ASP A C 1
ATOM 623 O O . ASP A 1 77 ? -1.905 16.504 6.007 1.00 89.31 77 ASP A O 1
ATOM 627 N N . PRO A 1 78 ? -0.298 17.088 4.540 1.00 90.75 78 PRO A N 1
ATOM 628 C CA . PRO A 1 78 ? 0.292 17.106 3.199 1.00 90.75 78 PRO A CA 1
ATOM 629 C C . PRO A 1 78 ? 0.399 15.695 2.596 1.00 90.75 78 PRO A C 1
ATOM 631 O O . PRO A 1 78 ? 0.386 14.690 3.317 1.00 90.75 78 PRO A O 1
ATOM 634 N N . HIS A 1 79 ? 0.520 15.632 1.270 1.00 92.56 79 HIS A N 1
ATOM 635 C CA . HIS A 1 79 ? 0.798 14.398 0.531 1.00 92.56 79 HIS A CA 1
ATOM 636 C C . HIS A 1 79 ? 2.242 13.930 0.734 1.00 92.56 79 HIS A C 1
ATOM 638 O O . HIS A 1 79 ? 3.145 14.737 0.963 1.00 92.56 79 HIS A O 1
ATOM 644 N N . MET A 1 80 ? 2.463 12.615 0.670 1.00 90.81 80 MET A N 1
ATOM 645 C CA . MET A 1 80 ? 3.817 12.055 0.728 1.00 90.81 80 MET A CA 1
ATOM 646 C C . MET A 1 80 ? 4.457 12.097 -0.653 1.00 90.81 80 MET A C 1
ATOM 648 O O . MET A 1 80 ? 4.000 11.419 -1.568 1.00 90.81 80 MET A O 1
ATOM 652 N N . GLU A 1 81 ? 5.546 12.847 -0.778 1.00 93.19 81 GLU A N 1
ATOM 653 C CA . GLU A 1 81 ? 6.302 12.989 -2.019 1.00 93.19 81 GLU A CA 1
ATOM 654 C C . GLU A 1 81 ? 7.605 12.188 -1.984 1.00 93.19 81 GLU A C 1
ATOM 656 O O . GLU A 1 81 ? 8.282 12.098 -0.958 1.00 93.19 81 GLU A O 1
ATOM 661 N N . TYR A 1 82 ? 7.985 11.624 -3.130 1.00 93.06 82 TYR A N 1
ATOM 662 C CA . TYR A 1 82 ? 9.224 10.870 -3.273 1.00 93.06 82 TYR A CA 1
ATOM 663 C C . TYR A 1 82 ? 9.929 11.153 -4.602 1.00 93.06 82 TYR A C 1
ATOM 665 O O . TYR A 1 82 ? 9.355 10.968 -5.674 1.00 93.06 82 TYR A O 1
ATOM 673 N N . THR A 1 83 ? 11.199 11.559 -4.538 1.00 95.31 83 THR A N 1
ATOM 674 C CA . THR A 1 83 ? 11.988 11.995 -5.710 1.00 95.31 83 THR A CA 1
ATOM 675 C C . THR A 1 83 ? 13.295 11.225 -5.906 1.00 95.31 83 THR A C 1
ATOM 677 O O . THR A 1 83 ? 13.903 11.303 -6.974 1.00 95.31 83 THR A O 1
ATOM 680 N N . TYR A 1 84 ? 13.745 10.455 -4.911 1.00 94.25 84 TYR A N 1
ATOM 681 C CA . TYR A 1 84 ? 15.047 9.789 -4.962 1.00 94.25 84 TYR A CA 1
ATOM 682 C C . TYR A 1 84 ? 15.093 8.692 -6.036 1.00 94.25 84 TYR A C 1
ATOM 684 O O . TYR A 1 84 ? 14.307 7.747 -5.996 1.00 94.25 84 TYR A O 1
ATOM 692 N N . ARG A 1 85 ? 16.041 8.810 -6.980 1.00 95.38 85 ARG A N 1
ATOM 693 C CA . ARG A 1 85 ? 16.283 7.853 -8.083 1.00 95.38 85 ARG A CA 1
ATOM 694 C C . ARG A 1 85 ? 15.026 7.493 -8.888 1.00 95.38 85 ARG A C 1
ATOM 696 O O . ARG A 1 85 ? 14.851 6.352 -9.309 1.00 95.38 85 ARG A O 1
ATOM 703 N N . ARG A 1 86 ? 14.127 8.463 -9.084 1.00 96.38 86 ARG A N 1
ATOM 704 C CA . ARG A 1 86 ? 12.947 8.276 -9.936 1.00 96.38 86 ARG A CA 1
ATOM 705 C C . ARG A 1 86 ? 13.375 8.022 -11.390 1.00 96.38 86 ARG A C 1
ATOM 707 O O . ARG A 1 86 ? 14.121 8.848 -11.921 1.00 96.38 86 ARG A O 1
ATOM 714 N N . PRO A 1 87 ? 12.895 6.943 -12.038 1.00 96.06 87 PRO A N 1
ATOM 715 C CA . PRO A 1 87 ? 13.205 6.668 -13.432 1.00 96.06 87 PRO A CA 1
ATOM 716 C C . PRO A 1 87 ? 12.730 7.810 -14.333 1.00 96.06 87 PRO A C 1
ATOM 718 O O . PRO A 1 87 ? 11.672 8.410 -14.111 1.00 96.06 87 PRO A O 1
ATOM 721 N N . ARG A 1 88 ? 13.498 8.104 -15.384 1.00 95.00 88 ARG A N 1
ATOM 722 C CA . ARG A 1 88 ? 13.136 9.142 -16.355 1.00 95.00 88 ARG A CA 1
ATOM 723 C C . ARG A 1 88 ? 11.810 8.794 -17.041 1.00 95.00 88 ARG A C 1
ATOM 725 O O . ARG A 1 88 ? 11.637 7.688 -17.534 1.00 95.00 88 ARG A O 1
ATOM 732 N N . GLY A 1 89 ? 10.912 9.774 -17.137 1.00 94.06 89 GLY A N 1
ATOM 733 C CA . GLY A 1 89 ? 9.615 9.619 -17.806 1.00 94.06 89 GLY A CA 1
ATOM 734 C C . GLY A 1 89 ? 8.489 9.123 -16.898 1.00 94.06 89 GLY A C 1
ATOM 735 O O . GLY A 1 89 ? 7.343 9.106 -17.334 1.00 94.06 89 GLY A O 1
ATOM 736 N N . LEU A 1 90 ? 8.784 8.782 -15.641 1.00 95.75 90 LEU A N 1
ATOM 737 C CA . LEU A 1 90 ? 7.767 8.506 -14.630 1.00 95.75 90 LEU A CA 1
ATOM 738 C C . LEU A 1 90 ? 7.517 9.739 -13.742 1.00 95.75 90 LEU A C 1
ATOM 740 O O . LEU A 1 90 ? 8.378 10.619 -13.658 1.00 95.75 90 LEU A O 1
ATOM 744 N N . PRO A 1 91 ? 6.369 9.805 -13.042 1.00 95.56 91 PRO A N 1
ATOM 745 C CA . PRO A 1 91 ? 6.065 10.876 -12.099 1.00 95.56 91 PRO A CA 1
ATOM 746 C C . PRO 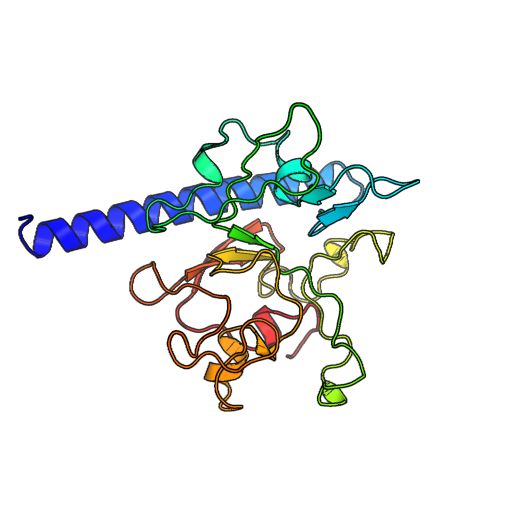A 1 91 ? 7.178 11.106 -11.067 1.00 95.56 91 PRO A C 1
ATOM 748 O O . PRO A 1 91 ? 7.711 10.159 -10.468 1.00 95.56 91 PRO A O 1
ATOM 751 N N . SER A 1 92 ? 7.522 12.385 -10.891 1.00 95.75 92 SER A N 1
ATOM 752 C CA . SER A 1 92 ? 8.514 12.903 -9.946 1.00 95.75 92 SER A CA 1
ATOM 753 C C . SER A 1 92 ? 8.104 14.332 -9.523 1.00 95.75 92 SER A C 1
ATOM 755 O O . SER A 1 92 ? 8.151 15.229 -10.367 1.00 95.75 92 SER A O 1
ATOM 757 N N . PRO A 1 93 ? 7.674 14.564 -8.266 1.00 95.00 93 PRO A N 1
ATOM 758 C CA . PRO A 1 93 ? 7.590 13.579 -7.192 1.00 95.00 93 PRO A CA 1
ATOM 759 C C . PRO A 1 93 ? 6.556 12.484 -7.479 1.00 95.00 93 PRO A C 1
ATOM 761 O O . PRO A 1 93 ? 5.515 12.720 -8.085 1.00 95.00 93 PRO A O 1
ATOM 764 N N . LEU A 1 94 ? 6.858 11.269 -7.026 1.00 95.19 94 LEU A N 1
ATOM 765 C CA . LEU A 1 94 ? 5.864 10.213 -6.884 1.00 95.19 94 LEU A CA 1
ATOM 766 C C . LEU A 1 94 ? 5.038 10.500 -5.626 1.00 95.19 94 LEU A C 1
ATOM 768 O O . LEU A 1 94 ? 5.622 10.674 -4.553 1.00 95.19 94 LEU A O 1
ATOM 772 N N . ILE A 1 95 ? 3.710 10.512 -5.753 1.00 94.62 95 ILE A N 1
ATOM 773 C CA . ILE A 1 95 ? 2.800 10.595 -4.606 1.00 94.62 95 ILE A CA 1
ATOM 774 C C . ILE A 1 95 ? 2.619 9.204 -3.997 1.00 94.62 95 ILE A C 1
ATOM 776 O O . ILE A 1 95 ? 2.391 8.215 -4.698 1.00 94.62 95 ILE A O 1
ATOM 780 N N . ARG A 1 96 ? 2.771 9.117 -2.675 1.00 90.69 96 ARG A N 1
ATOM 781 C CA . ARG A 1 96 ? 2.863 7.856 -1.926 1.00 90.69 96 ARG A CA 1
ATOM 782 C C . ARG A 1 96 ? 1.905 7.784 -0.753 1.00 90.69 96 ARG A C 1
ATOM 784 O O . ARG A 1 96 ? 2.234 7.227 0.288 1.00 90.69 96 ARG A O 1
ATOM 791 N N . ASP A 1 97 ? 0.715 8.336 -0.929 1.00 94.31 97 ASP A N 1
ATOM 792 C CA . ASP A 1 97 ? -0.326 8.305 0.097 1.00 94.31 97 ASP A CA 1
ATOM 793 C C . ASP A 1 97 ? -0.748 6.870 0.462 1.00 94.31 97 ASP A C 1
ATOM 795 O O . ASP A 1 97 ? -1.196 6.622 1.584 1.00 94.31 97 ASP A O 1
ATOM 799 N N . TYR A 1 98 ? -0.536 5.926 -0.460 1.00 94.75 98 TYR A N 1
ATOM 800 C CA . TYR A 1 98 ? -0.680 4.492 -0.245 1.00 94.75 98 TYR A CA 1
ATOM 801 C C . TYR A 1 98 ? 0.687 3.803 -0.210 1.00 94.75 98 TYR A C 1
ATOM 803 O O . TYR A 1 98 ? 1.543 4.034 -1.070 1.00 94.75 98 TYR A O 1
ATOM 811 N N . ILE A 1 99 ? 0.886 2.932 0.778 1.00 93.06 99 ILE A N 1
ATOM 812 C CA . ILE A 1 99 ? 2.133 2.189 0.980 1.00 93.06 99 ILE A CA 1
ATOM 813 C C . ILE A 1 99 ? 1.874 0.702 0.740 1.00 93.06 99 ILE A C 1
ATOM 815 O O . ILE A 1 99 ? 0.868 0.162 1.196 1.00 93.06 99 ILE A O 1
ATOM 819 N N . ALA A 1 100 ? 2.801 0.036 0.052 1.00 92.75 100 ALA A N 1
ATOM 820 C CA . ALA A 1 100 ? 2.814 -1.416 -0.051 1.00 92.75 100 ALA A CA 1
ATOM 821 C C . ALA A 1 100 ? 3.260 -2.057 1.268 1.00 92.75 100 ALA A C 1
ATOM 823 O O . ALA A 1 100 ? 4.270 -1.662 1.858 1.00 92.75 100 ALA A O 1
ATOM 824 N N . ASN A 1 101 ? 2.560 -3.107 1.684 1.00 91.56 101 ASN A N 1
ATOM 825 C CA . ASN A 1 101 ? 3.002 -4.017 2.730 1.00 91.56 101 ASN A CA 1
ATOM 826 C C . ASN A 1 101 ? 4.130 -4.910 2.183 1.00 91.56 101 ASN A C 1
ATOM 828 O O . ASN A 1 101 ? 3.939 -6.072 1.817 1.00 91.56 101 ASN A O 1
ATOM 832 N N . ALA A 1 102 ? 5.311 -4.310 2.073 1.00 81.88 102 ALA A N 1
ATOM 833 C CA . ALA A 1 102 ? 6.509 -4.928 1.539 1.00 81.88 102 ALA A CA 1
ATOM 834 C C . ALA A 1 102 ? 7.551 -5.044 2.645 1.00 81.88 102 ALA A C 1
ATOM 836 O O . ALA A 1 102 ? 8.270 -4.092 2.929 1.00 81.88 102 ALA A O 1
ATOM 837 N N . GLN A 1 103 ? 7.643 -6.208 3.284 1.00 68.38 103 GLN A N 1
ATOM 838 C CA . GLN A 1 103 ? 8.526 -6.365 4.435 1.00 68.38 103 GLN A CA 1
ATOM 839 C C . GLN A 1 103 ? 9.829 -7.092 4.073 1.00 68.38 103 GLN A C 1
ATOM 841 O O . GLN A 1 103 ? 9.834 -8.264 3.679 1.00 68.38 103 GLN A O 1
ATOM 846 N N . VAL A 1 104 ? 10.973 -6.449 4.330 1.00 52.47 104 VAL A N 1
ATOM 847 C CA . VAL A 1 104 ? 12.220 -7.181 4.596 1.00 52.47 104 VAL A CA 1
ATOM 848 C C . VAL A 1 104 ? 12.140 -7.643 6.046 1.00 52.47 104 VAL A C 1
ATOM 850 O O . VAL A 1 104 ? 12.209 -6.820 6.946 1.00 52.47 104 VAL A O 1
ATOM 853 N N . GLY A 1 105 ? 11.923 -8.947 6.259 1.00 45.44 105 GLY A N 1
ATOM 854 C CA . GLY A 1 105 ? 11.772 -9.533 7.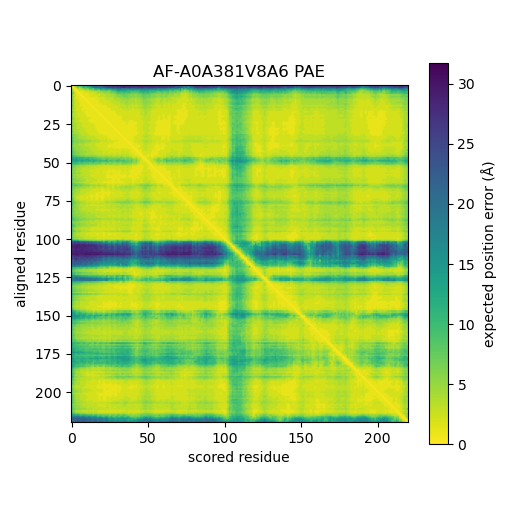600 1.00 45.44 105 GLY A CA 1
ATOM 855 C C . GLY A 1 105 ? 12.791 -9.001 8.615 1.00 45.44 105 GLY A C 1
ATOM 856 O O . GLY A 1 105 ? 13.924 -8.724 8.226 1.00 45.44 105 GLY A O 1
ATOM 857 N N . ALA A 1 106 ? 12.339 -8.861 9.870 1.00 40.59 106 ALA A N 1
ATOM 858 C CA . ALA A 1 106 ? 13.053 -8.296 11.017 1.00 40.59 106 ALA A CA 1
ATOM 859 C C . ALA A 1 106 ? 14.580 -8.315 10.858 1.00 40.59 106 ALA A C 1
ATOM 861 O O . ALA A 1 106 ? 15.179 -9.381 10.687 1.00 40.59 106 ALA A O 1
ATOM 862 N N . TYR A 1 107 ? 15.220 -7.144 10.925 1.00 47.62 107 TYR A N 1
ATOM 863 C CA . TYR A 1 107 ? 16.674 -7.100 11.018 1.00 47.62 107 TYR A CA 1
ATOM 864 C C . TYR A 1 107 ? 17.043 -7.862 12.295 1.00 47.62 107 TYR A C 1
ATOM 866 O O . TYR A 1 107 ? 16.673 -7.450 13.394 1.00 47.62 107 TYR A O 1
ATOM 874 N N . ALA A 1 108 ? 17.722 -8.999 12.141 1.00 42.69 108 ALA A N 1
ATOM 875 C CA . ALA A 1 108 ? 17.992 -9.986 13.191 1.00 42.69 108 ALA A CA 1
ATOM 876 C C . ALA A 1 108 ? 18.726 -9.432 14.435 1.00 42.69 108 ALA A C 1
ATOM 878 O O . ALA A 1 108 ? 18.951 -10.158 15.394 1.00 42.69 108 ALA A O 1
ATOM 879 N N . ALA A 1 109 ? 19.098 -8.150 14.430 1.00 45.72 109 ALA A N 1
ATOM 880 C CA . ALA A 1 109 ? 19.766 -7.462 15.523 1.00 45.72 109 ALA A CA 1
ATOM 881 C C . ALA A 1 109 ? 18.816 -6.883 16.596 1.00 45.72 109 ALA A C 1
ATOM 883 O O . ALA A 1 109 ? 19.313 -6.457 17.635 1.00 45.72 109 ALA A O 1
ATOM 884 N N . SER A 1 110 ? 17.491 -6.828 16.377 1.00 51.81 110 SER A N 1
ATOM 885 C CA . SER A 1 110 ? 16.569 -6.171 17.331 1.00 51.81 110 SER A CA 1
ATOM 886 C C . SER A 1 110 ? 15.172 -6.791 17.506 1.00 51.81 110 SER A C 1
ATOM 888 O O . SER A 1 110 ? 14.395 -6.269 18.304 1.00 51.81 110 SER A O 1
ATOM 890 N N . GLY A 1 111 ? 14.831 -7.878 16.804 1.00 48.88 111 GLY A N 1
ATOM 891 C CA . GLY A 1 111 ? 13.497 -8.494 16.865 1.00 48.88 111 GLY A CA 1
ATOM 892 C C . GLY A 1 111 ? 13.380 -9.635 17.883 1.00 48.88 111 GLY A C 1
ATOM 893 O O . GLY A 1 111 ? 14.303 -10.433 18.035 1.00 48.88 111 GLY A O 1
ATOM 894 N N . GLN A 1 112 ? 12.219 -9.741 18.535 1.00 51.94 112 GLN A N 1
ATOM 895 C CA . GLN A 1 112 ? 11.771 -10.962 19.223 1.00 51.94 112 GLN A CA 1
ATOM 896 C C . GLN A 1 112 ? 11.901 -12.172 18.259 1.00 51.94 112 GLN A C 1
ATOM 898 O O . GLN A 1 112 ? 11.420 -12.065 17.125 1.00 51.94 112 GLN A O 1
ATOM 903 N N . PRO A 1 113 ? 12.532 -13.298 18.656 1.00 54.06 113 PRO A N 1
ATOM 904 C CA . PRO A 1 113 ? 12.869 -14.412 17.755 1.00 54.06 113 PRO A CA 1
ATOM 905 C C . PRO A 1 113 ? 11.690 -14.979 16.949 1.00 54.06 113 PRO A C 1
ATOM 907 O O . PRO A 1 113 ? 11.868 -15.382 15.800 1.00 54.06 113 PRO A O 1
ATOM 910 N N . ASP A 1 114 ? 10.485 -14.952 17.521 1.00 54.12 114 ASP A N 1
ATOM 911 C CA . ASP A 1 114 ? 9.298 -15.627 16.978 1.00 54.12 114 ASP A CA 1
ATOM 912 C C . ASP A 1 114 ? 8.740 -14.972 15.696 1.00 54.12 114 ASP A C 1
ATOM 914 O O . ASP A 1 114 ? 8.061 -15.618 14.894 1.00 54.12 114 ASP A O 1
ATOM 918 N N . TRP A 1 115 ? 9.081 -13.705 15.440 1.00 55.81 115 TRP A N 1
ATOM 919 C CA . TRP A 1 115 ? 8.544 -12.919 14.315 1.00 55.81 115 TRP A CA 1
ATOM 920 C C . TRP A 1 115 ? 9.535 -12.761 13.157 1.00 55.81 115 TRP A C 1
ATOM 922 O O . TRP A 1 115 ? 9.257 -12.095 12.152 1.00 55.81 115 TRP A O 1
ATOM 932 N N . VAL A 1 116 ? 10.695 -13.417 13.254 1.00 55.28 116 VAL A N 1
ATOM 933 C CA . VAL A 1 116 ? 11.645 -13.522 12.147 1.00 55.28 116 VAL A CA 1
ATOM 934 C C . VAL A 1 116 ? 10.964 -14.266 10.991 1.00 55.28 116 VAL A C 1
ATOM 936 O O . VAL A 1 116 ? 10.651 -15.454 11.056 1.00 55.28 116 VAL A O 1
ATOM 939 N N . GLY A 1 117 ? 10.706 -13.542 9.901 1.00 55.47 117 GLY A N 1
ATOM 940 C CA . GLY A 1 117 ? 10.122 -14.101 8.680 1.00 55.47 117 GLY A CA 1
ATOM 941 C C . GLY A 1 117 ? 8.600 -13.998 8.548 1.00 55.47 117 GLY A C 1
ATOM 942 O O . GLY A 1 117 ? 8.094 -14.486 7.540 1.00 55.47 117 GLY A O 1
ATOM 943 N N . ALA A 1 118 ? 7.888 -13.359 9.481 1.00 62.53 118 ALA A N 1
ATOM 944 C CA . ALA A 1 118 ? 6.544 -12.845 9.213 1.00 62.53 118 ALA A CA 1
ATOM 945 C C . ALA A 1 118 ? 6.697 -11.677 8.226 1.00 62.53 118 ALA A C 1
ATOM 947 O O . ALA A 1 118 ? 7.378 -10.703 8.544 1.00 62.53 118 ALA A O 1
ATOM 948 N N . ARG A 1 119 ? 6.220 -11.831 6.984 1.00 75.50 119 ARG A N 1
ATOM 949 C CA . ARG A 1 119 ? 6.400 -10.838 5.911 1.00 75.50 119 ARG A CA 1
ATOM 950 C C . ARG A 1 119 ? 5.052 -10.494 5.294 1.00 75.50 119 ARG A C 1
ATOM 952 O O . ARG A 1 119 ? 4.244 -11.395 5.089 1.00 75.50 119 ARG A O 1
ATOM 959 N N . GLY A 1 120 ? 4.881 -9.236 4.900 1.00 85.69 120 GLY A N 1
ATOM 960 C CA . GLY A 1 120 ? 3.798 -8.823 4.009 1.00 85.69 120 GLY A CA 1
ATOM 961 C C . GLY A 1 120 ? 3.814 -9.554 2.661 1.00 85.69 120 GLY A C 1
ATOM 962 O O . GLY A 1 120 ? 4.797 -10.240 2.353 1.00 85.69 120 GLY A O 1
ATOM 963 N N . PRO A 1 121 ? 2.737 -9.446 1.863 1.00 89.88 121 PRO A N 1
ATOM 964 C CA . PRO A 1 121 ? 2.561 -10.176 0.608 1.00 89.88 121 PRO A CA 1
ATOM 965 C C . PRO A 1 121 ? 3.563 -9.744 -0.465 1.00 89.88 121 PRO A C 1
ATOM 967 O O . PRO A 1 121 ? 3.987 -10.576 -1.264 1.00 89.88 121 PRO A O 1
ATOM 970 N N . PHE A 1 122 ? 3.990 -8.479 -0.456 1.00 91.19 122 PHE A N 1
ATOM 971 C CA . PHE A 1 122 ? 4.968 -7.977 -1.415 1.00 91.19 122 PHE A CA 1
ATOM 972 C C . PHE A 1 122 ? 6.384 -8.171 -0.877 1.00 91.19 122 PHE A C 1
ATOM 974 O O . PHE A 1 122 ? 6.640 -8.172 0.332 1.00 91.19 122 PHE A O 1
ATOM 981 N N . ILE A 1 123 ? 7.337 -8.290 -1.793 1.00 87.06 123 ILE A N 1
ATOM 982 C CA . ILE A 1 123 ? 8.760 -8.310 -1.463 1.00 87.06 123 ILE A CA 1
ATOM 983 C C . ILE A 1 123 ? 9.494 -7.257 -2.284 1.00 87.06 123 ILE A C 1
ATOM 985 O O . ILE A 1 123 ? 8.975 -6.753 -3.274 1.00 87.06 123 ILE A O 1
ATOM 989 N N . ASN A 1 124 ? 10.713 -6.922 -1.883 1.00 86.38 124 ASN A N 1
ATOM 990 C CA . ASN A 1 124 ? 11.570 -6.034 -2.664 1.00 86.38 124 ASN A CA 1
ATOM 991 C C . ASN A 1 124 ? 12.524 -6.875 -3.505 1.00 86.38 124 ASN A C 1
ATOM 993 O O . ASN A 1 124 ? 12.906 -7.977 -3.094 1.00 86.38 124 ASN A O 1
ATOM 997 N N . ASN A 1 125 ? 12.957 -6.355 -4.652 1.00 84.19 125 ASN A N 1
ATOM 998 C CA . ASN A 1 125 ? 13.730 -7.143 -5.620 1.00 84.19 125 ASN A CA 1
ATOM 999 C C . ASN A 1 125 ? 15.136 -7.572 -5.147 1.00 84.19 125 ASN A C 1
ATOM 1001 O O . ASN A 1 125 ? 15.839 -8.282 -5.862 1.00 84.19 125 ASN A O 1
ATOM 1005 N N . TYR A 1 126 ? 15.533 -7.211 -3.923 1.00 69.75 126 TYR A N 1
ATOM 1006 C CA . TYR A 1 126 ? 16.668 -7.812 -3.221 1.00 69.75 126 TYR A CA 1
ATOM 1007 C C . TYR A 1 126 ? 16.489 -9.315 -2.943 1.00 69.75 126 TYR A C 1
ATOM 1009 O O . TYR A 1 126 ? 17.478 -10.009 -2.721 1.00 69.75 126 TYR A O 1
ATOM 1017 N N . LYS A 1 127 ? 15.248 -9.822 -2.941 1.00 61.66 127 LYS A N 1
ATOM 1018 C CA . LYS A 1 127 ? 14.909 -11.244 -2.767 1.00 61.66 127 LYS A CA 1
ATOM 1019 C C . LYS A 1 127 ? 14.164 -11.784 -3.996 1.00 61.66 127 LYS A C 1
ATOM 1021 O O . LYS A 1 127 ? 13.041 -12.226 -3.861 1.00 61.66 127 LYS A O 1
ATOM 1026 N N . ASN A 1 128 ? 14.779 -11.691 -5.174 1.00 75.75 128 ASN A N 1
ATOM 1027 C CA . ASN A 1 128 ? 14.264 -12.176 -6.468 1.00 75.75 128 ASN A CA 1
ATOM 1028 C C . ASN A 1 128 ? 14.224 -13.728 -6.514 1.00 75.75 128 ASN A C 1
ATOM 1030 O O . ASN A 1 128 ? 15.214 -14.331 -6.082 1.00 75.75 128 ASN A O 1
ATOM 1034 N N . PRO A 1 129 ? 13.169 -14.390 -7.043 1.00 85.06 129 PRO A N 1
ATOM 1035 C CA . PRO A 1 129 ? 11.931 -13.859 -7.648 1.00 85.06 129 PRO A CA 1
ATOM 1036 C C . PRO A 1 129 ? 10.927 -13.264 -6.662 1.00 85.06 129 PRO A C 1
ATOM 1038 O O . PRO A 1 129 ? 11.007 -13.544 -5.470 1.00 85.06 129 PRO A O 1
ATOM 1041 N N . SER A 1 130 ? 9.995 -12.441 -7.178 1.00 89.25 130 SER A N 1
ATOM 1042 C CA . SER A 1 130 ? 8.841 -11.924 -6.421 1.00 89.25 130 SER A CA 1
ATOM 1043 C C . SER A 1 130 ? 7.994 -13.065 -5.835 1.00 89.25 130 SER A C 1
ATOM 1045 O O . SER A 1 130 ? 8.255 -14.242 -6.073 1.00 89.25 130 SER A O 1
ATOM 1047 N N . ARG A 1 131 ? 6.972 -12.740 -5.045 1.00 90.25 131 ARG A N 1
ATOM 1048 C CA . ARG A 1 131 ? 6.062 -13.741 -4.480 1.00 90.25 131 ARG A CA 1
ATOM 1049 C C . ARG A 1 131 ? 4.940 -14.079 -5.463 1.00 90.25 131 ARG A C 1
ATOM 1051 O O . ARG A 1 131 ? 4.379 -13.161 -6.050 1.00 90.25 131 ARG A O 1
ATOM 1058 N N . HIS A 1 132 ? 4.594 -15.359 -5.586 1.00 94.12 132 HIS A N 1
ATOM 1059 C CA . HIS A 1 132 ? 3.363 -15.786 -6.257 1.00 94.12 132 HIS A CA 1
ATOM 1060 C C . HIS A 1 132 ? 2.155 -15.429 -5.390 1.00 94.12 132 HIS A C 1
ATOM 1062 O O . HIS A 1 132 ? 2.188 -15.636 -4.177 1.00 94.12 132 HIS A O 1
ATOM 1068 N N . LEU A 1 133 ? 1.083 -14.905 -5.976 1.00 94.81 133 LEU A N 1
ATOM 1069 C CA . LEU A 1 133 ? -0.162 -14.640 -5.255 1.00 94.81 133 LEU A CA 1
ATOM 1070 C C . LEU A 1 133 ? -0.663 -15.914 -4.550 1.00 94.81 133 LEU A C 1
ATOM 1072 O O . LEU A 1 133 ? -1.082 -15.846 -3.394 1.00 94.81 133 LEU A O 1
ATOM 1076 N N . SER A 1 134 ? -0.527 -17.073 -5.198 1.00 93.75 134 SER A N 1
ATOM 1077 C CA . SER A 1 134 ? -0.857 -18.392 -4.644 1.00 93.75 134 SER A CA 1
ATOM 1078 C C . SER A 1 134 ? -0.038 -18.811 -3.409 1.00 93.75 134 SER A C 1
ATOM 1080 O O . SER A 1 134 ? -0.488 -19.674 -2.655 1.00 93.75 134 SER A O 1
ATOM 1082 N N . ASP A 1 135 ? 1.105 -18.171 -3.131 1.00 91.12 135 ASP A N 1
ATOM 1083 C CA . ASP A 1 135 ? 1.897 -18.401 -1.911 1.00 91.12 135 ASP A CA 1
ATOM 1084 C C . ASP A 1 135 ? 1.367 -17.622 -0.689 1.00 91.12 135 ASP A C 1
ATOM 1086 O O . ASP A 1 135 ? 1.897 -17.754 0.422 1.00 91.12 135 ASP A O 1
ATOM 1090 N N . VAL A 1 136 ? 0.372 -16.745 -0.862 1.00 90.81 136 VAL A N 1
ATOM 1091 C CA . VAL A 1 136 ? -0.234 -15.992 0.244 1.00 90.81 136 VAL A CA 1
ATOM 1092 C C . VAL A 1 136 ? -1.363 -16.820 0.851 1.00 90.81 136 VAL A C 1
ATOM 1094 O O . VAL A 1 136 ? -2.427 -16.968 0.257 1.00 90.81 136 VAL A O 1
ATOM 1097 N N . ALA A 1 137 ? -1.127 -17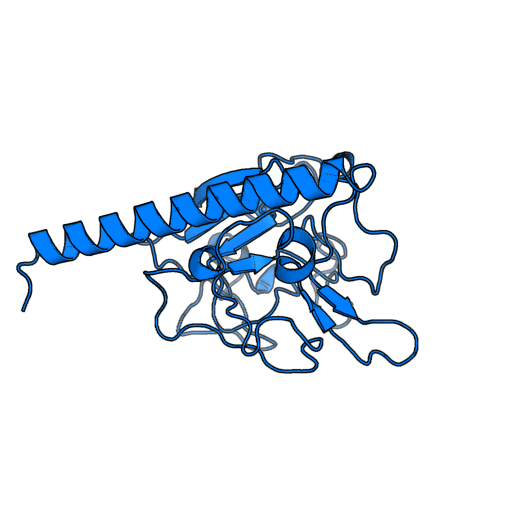.348 2.057 1.00 89.62 137 ALA A N 1
ATOM 1098 C CA . ALA A 1 137 ? -2.012 -18.325 2.695 1.00 89.62 137 ALA A CA 1
ATOM 1099 C C . ALA A 1 137 ? -3.459 -17.835 2.895 1.00 89.62 137 ALA A C 1
ATOM 1101 O O . ALA A 1 137 ? -4.391 -18.626 2.762 1.00 89.62 137 ALA A O 1
ATOM 1102 N N . ASP A 1 138 ? -3.646 -16.549 3.201 1.00 92.25 138 ASP A N 1
ATOM 1103 C CA . ASP A 1 138 ? -4.956 -15.899 3.292 1.00 92.25 138 ASP A CA 1
ATOM 1104 C C . ASP A 1 138 ? -4.970 -14.614 2.456 1.00 92.25 138 ASP A C 1
ATOM 1106 O O . ASP A 1 138 ? -4.816 -13.503 2.963 1.00 92.25 138 ASP A O 1
ATOM 1110 N N . ALA A 1 139 ? -5.151 -14.757 1.142 1.00 94.00 139 ALA A N 1
ATOM 1111 C CA . ALA A 1 139 ? -5.148 -13.609 0.239 1.00 94.00 139 ALA A CA 1
ATOM 1112 C C . ALA A 1 139 ? -6.238 -12.567 0.573 1.00 94.00 139 ALA A C 1
ATOM 1114 O O . ALA A 1 139 ? -6.035 -11.370 0.356 1.00 94.00 139 ALA A O 1
ATOM 1115 N N . SER A 1 140 ? -7.369 -13.006 1.133 1.00 95.31 140 SER A N 1
ATOM 1116 C CA . SER A 1 140 ? -8.482 -12.135 1.527 1.00 95.31 140 SER A CA 1
ATOM 1117 C C . SER A 1 140 ? -8.298 -11.465 2.892 1.00 95.31 140 SER A C 1
ATOM 1119 O O . SER A 1 140 ? -8.924 -10.446 3.159 1.00 95.31 140 SER A O 1
ATOM 1121 N N . GLY A 1 141 ? -7.455 -12.012 3.768 1.00 94.12 141 GLY A N 1
ATOM 1122 C CA . GLY A 1 141 ? -7.163 -11.456 5.091 1.00 94.12 141 GLY A CA 1
ATOM 1123 C C . GLY A 1 141 ? -5.852 -10.677 5.159 1.00 94.12 141 GLY A C 1
ATOM 1124 O O . GLY A 1 141 ? -5.701 -9.817 6.027 1.00 94.12 141 GLY A O 1
ATOM 1125 N N . THR A 1 142 ? -4.923 -10.903 4.227 1.00 94.25 142 THR A N 1
ATOM 1126 C CA . THR A 1 142 ? -3.624 -10.223 4.194 1.00 94.25 142 THR A CA 1
ATOM 1127 C C . THR A 1 142 ? -3.690 -8.894 3.430 1.00 94.25 142 THR A C 1
ATOM 1129 O O . THR A 1 142 ? -3.959 -8.855 2.227 1.00 94.25 142 THR A O 1
ATOM 1132 N N . ILE A 1 143 ? -3.357 -7.798 4.114 1.00 95.62 143 ILE A N 1
ATOM 1133 C CA . ILE A 1 143 ? -3.207 -6.445 3.567 1.00 95.62 143 ILE A CA 1
ATOM 1134 C C . ILE A 1 143 ? -2.006 -6.399 2.618 1.00 95.62 143 ILE A C 1
ATOM 1136 O O . ILE A 1 143 ? -0.871 -6.678 3.014 1.00 95.62 143 ILE A O 1
ATOM 1140 N N . ALA A 1 144 ? -2.247 -5.956 1.387 1.00 95.62 144 ALA A N 1
ATOM 1141 C CA . ALA A 1 144 ? -1.237 -5.720 0.364 1.00 95.62 144 ALA A CA 1
ATOM 1142 C C . ALA A 1 144 ? -0.814 -4.253 0.270 1.00 95.62 144 ALA A C 1
ATOM 1144 O O . ALA A 1 144 ? 0.376 -3.956 0.178 1.00 95.62 144 ALA A O 1
ATOM 1145 N N . ILE A 1 145 ? -1.767 -3.324 0.316 1.00 96.00 145 ILE A N 1
ATOM 1146 C CA . ILE A 1 145 ? -1.530 -1.877 0.225 1.00 96.00 145 ILE A CA 1
ATOM 1147 C C . ILE A 1 145 ? -2.471 -1.185 1.212 1.00 96.00 145 ILE A C 1
ATOM 1149 O O . ILE A 1 145 ? -3.580 -1.653 1.439 1.00 96.00 145 ILE A O 1
ATOM 1153 N N . PHE A 1 146 ? -2.064 -0.080 1.825 1.00 94.75 146 PHE A N 1
ATOM 1154 C CA . PHE A 1 146 ? -2.879 0.603 2.835 1.00 94.75 146 PHE A CA 1
ATOM 1155 C C . PHE A 1 146 ? -2.606 2.108 2.860 1.00 94.75 146 PHE A C 1
ATOM 1157 O O . PHE A 1 146 ? -1.599 2.575 2.321 1.00 94.75 146 PHE A O 1
ATOM 1164 N N . ASP A 1 147 ? -3.494 2.879 3.498 1.00 93.50 147 ASP A N 1
ATOM 1165 C CA . ASP A 1 147 ? -3.249 4.307 3.733 1.00 93.50 147 ASP A CA 1
ATOM 1166 C C . ASP A 1 147 ? -2.038 4.511 4.642 1.00 93.50 147 ASP A C 1
ATOM 1168 O O . ASP A 1 147 ? -2.077 4.290 5.860 1.00 93.50 147 ASP A O 1
ATOM 1172 N N . GLY A 1 148 ? -0.968 5.001 4.035 1.00 87.44 148 GLY A N 1
ATOM 1173 C CA . GLY A 1 148 ? 0.314 5.163 4.683 1.00 87.44 148 GLY A CA 1
ATOM 1174 C C . GLY A 1 148 ? 0.431 6.418 5.530 1.00 87.44 148 GLY A C 1
ATOM 1175 O O . GLY A 1 148 ? -0.366 7.354 5.423 1.00 87.44 148 GLY A O 1
ATOM 1176 N N . PHE A 1 149 ? 1.486 6.473 6.339 1.00 84.31 149 PHE A N 1
ATOM 1177 C CA . PHE A 1 149 ? 1.874 7.652 7.097 1.00 84.31 149 PHE A CA 1
ATOM 1178 C C . PHE A 1 149 ? 3.389 7.849 7.149 1.00 84.31 149 PHE A C 1
ATOM 1180 O O . PHE A 1 149 ? 4.106 6.962 7.606 1.00 84.31 149 PHE A O 1
ATOM 1187 N N . ARG A 1 150 ? 3.855 9.051 6.770 1.00 74.50 150 ARG A N 1
ATOM 1188 C CA . ARG A 1 150 ? 5.234 9.585 6.886 1.00 74.50 150 ARG A CA 1
ATOM 1189 C C . ARG A 1 150 ? 6.379 8.782 6.264 1.00 74.50 150 ARG A C 1
ATOM 1191 O O . ARG A 1 150 ? 7.467 9.334 6.136 1.00 74.50 150 ARG A O 1
ATOM 1198 N N . SER A 1 151 ? 6.173 7.522 5.916 1.00 74.50 151 SER A N 1
ATOM 1199 C CA . SER A 1 151 ? 7.211 6.615 5.457 1.00 74.50 151 SER A CA 1
ATOM 1200 C C . SER A 1 151 ? 6.944 6.160 4.036 1.00 74.50 151 SER A C 1
ATOM 1202 O O . SER A 1 151 ? 5.808 6.016 3.601 1.00 74.50 151 SER A O 1
ATOM 1204 N N . ALA A 1 152 ? 8.031 5.875 3.336 1.00 75.31 152 ALA A N 1
ATOM 1205 C CA . ALA A 1 152 ? 8.004 5.111 2.110 1.00 75.31 152 ALA A CA 1
ATOM 1206 C C . ALA A 1 152 ? 7.537 3.664 2.357 1.00 75.31 152 ALA A C 1
ATOM 1208 O O . ALA A 1 152 ? 6.788 3.090 1.572 1.00 75.31 152 ALA A O 1
ATOM 1209 N N . GLU A 1 153 ? 7.996 3.055 3.443 1.00 76.38 153 GLU A N 1
ATOM 1210 C CA . GLU A 1 153 ? 7.965 1.603 3.615 1.00 76.38 153 GLU A CA 1
ATOM 1211 C C . GLU A 1 153 ? 7.571 1.206 5.033 1.00 76.38 153 GLU A C 1
ATOM 1213 O O . GLU A 1 153 ? 7.716 1.982 5.987 1.00 76.38 153 GLU A O 1
ATOM 1218 N N . ILE A 1 154 ? 7.123 -0.040 5.158 1.00 80.94 154 ILE A N 1
ATOM 1219 C CA . ILE A 1 154 ? 7.102 -0.781 6.415 1.00 80.94 154 ILE A CA 1
ATOM 1220 C C . ILE A 1 154 ? 8.201 -1.833 6.353 1.00 80.94 154 ILE A C 1
ATOM 1222 O O . ILE A 1 154 ? 8.292 -2.608 5.410 1.00 80.94 154 ILE A O 1
ATOM 1226 N N . TRP A 1 155 ? 9.005 -1.900 7.402 1.00 78.00 155 TRP A N 1
ATOM 1227 C CA . TRP A 1 155 ? 10.086 -2.867 7.554 1.00 78.00 155 TRP A CA 1
ATOM 1228 C C . TRP A 1 155 ? 9.759 -3.956 8.572 1.00 78.00 155 TRP A C 1
ATOM 1230 O O . TRP A 1 155 ? 10.400 -5.007 8.577 1.00 78.00 155 TRP A O 1
ATOM 1240 N N . ARG A 1 156 ? 8.787 -3.720 9.461 1.00 78.56 156 ARG A N 1
ATOM 1241 C CA . ARG A 1 156 ? 8.525 -4.606 10.598 1.00 78.56 156 ARG A CA 1
ATOM 1242 C C . ARG A 1 156 ? 7.123 -4.459 11.189 1.00 78.56 156 ARG A C 1
ATOM 1244 O O . ARG A 1 156 ? 6.522 -3.394 11.064 1.00 78.56 156 ARG A O 1
ATOM 1251 N N . LEU A 1 157 ? 6.633 -5.508 11.855 1.00 82.81 157 LEU A N 1
ATOM 1252 C CA . LEU A 1 157 ? 5.312 -5.508 12.500 1.00 82.81 157 LEU A CA 1
ATOM 1253 C C . LEU A 1 157 ? 5.212 -4.448 13.601 1.00 82.81 157 LEU A C 1
ATOM 1255 O O . LEU A 1 157 ? 4.157 -3.857 13.786 1.00 82.81 157 LEU A O 1
ATOM 1259 N N . GLU A 1 158 ? 6.317 -4.107 14.266 1.00 83.12 158 GLU A N 1
ATOM 1260 C CA . GLU A 1 158 ? 6.355 -3.042 15.271 1.00 83.12 158 GLU A CA 1
ATOM 1261 C C . GLU A 1 158 ? 5.997 -1.668 14.694 1.00 83.12 158 GLU A C 1
ATOM 1263 O O . GLU A 1 158 ? 5.790 -0.731 15.455 1.00 83.12 158 GLU A O 1
ATOM 1268 N N . GLN A 1 159 ? 5.950 -1.510 13.367 1.00 85.50 159 GLN A N 1
ATOM 1269 C CA . GLN A 1 159 ? 5.622 -0.246 12.707 1.00 85.50 159 GLN A CA 1
ATOM 1270 C C . GLN A 1 159 ? 4.152 -0.126 12.303 1.00 85.50 159 GLN A C 1
ATOM 1272 O O . GLN A 1 159 ? 3.790 0.897 11.732 1.00 85.50 159 GLN A O 1
ATOM 1277 N N . VAL A 1 160 ? 3.297 -1.113 12.578 1.00 87.94 160 VAL A N 1
ATOM 1278 C CA . VAL A 1 160 ? 1.870 -1.070 12.207 1.00 87.94 160 VAL A CA 1
ATOM 1279 C C . VAL A 1 160 ? 0.959 -0.976 13.423 1.00 87.94 160 VAL A C 1
ATOM 1281 O O . VAL A 1 160 ? 1.380 -1.224 14.554 1.00 87.94 160 VAL A O 1
ATOM 1284 N N . ASP A 1 161 ? -0.309 -0.624 13.204 1.00 90.62 161 ASP A N 1
ATOM 1285 C CA . ASP A 1 161 ? -1.260 -0.419 14.299 1.00 90.62 161 ASP A CA 1
ATOM 1286 C C . ASP A 1 161 ? -1.558 -1.713 15.048 1.00 90.62 161 ASP A C 1
ATOM 1288 O O . ASP A 1 161 ? -1.739 -1.666 16.260 1.00 90.62 161 ASP A O 1
ATOM 1292 N N . ALA A 1 162 ? -1.493 -2.863 14.370 1.00 90.19 162 ALA A N 1
ATOM 1293 C CA . ALA A 1 162 ? -1.641 -4.177 14.987 1.00 90.19 162 ALA A CA 1
ATOM 1294 C C . ALA A 1 162 ? -0.708 -4.397 16.192 1.00 90.19 162 ALA A C 1
ATOM 1296 O O . ALA A 1 162 ? -1.130 -4.992 17.180 1.00 90.19 162 ALA A O 1
ATOM 1297 N N . TRP A 1 163 ? 0.530 -3.885 16.155 1.00 87.31 163 TRP A N 1
ATOM 1298 C CA . TRP A 1 163 ? 1.466 -3.990 17.283 1.00 87.31 163 TRP A CA 1
ATOM 1299 C C . TRP A 1 163 ? 0.947 -3.275 18.527 1.00 87.31 163 TRP A C 1
ATOM 1301 O O . TRP A 1 163 ? 0.988 -3.800 19.641 1.00 87.31 163 TRP A O 1
ATOM 1311 N N . HIS A 1 164 ? 0.422 -2.071 18.312 1.00 88.31 164 HIS A N 1
ATOM 1312 C CA . HIS A 1 164 ? -0.184 -1.275 19.361 1.00 88.31 164 HIS A CA 1
ATOM 1313 C C . HIS A 1 164 ? -1.478 -1.910 19.873 1.00 88.31 164 HIS A C 1
ATOM 1315 O O . HIS A 1 164 ? -1.662 -2.044 21.082 1.00 88.31 164 HIS A O 1
ATOM 1321 N N . ASN A 1 165 ? -2.335 -2.358 18.955 1.00 90.19 165 ASN A N 1
ATOM 1322 C CA . ASN A 1 165 ? -3.618 -2.986 19.260 1.00 90.19 165 ASN A CA 1
ATOM 1323 C C . ASN A 1 165 ? -3.439 -4.283 20.073 1.00 90.19 165 ASN A C 1
ATOM 1325 O O . ASN A 1 165 ? -4.255 -4.578 20.942 1.00 90.19 165 ASN A O 1
ATOM 1329 N N . ALA A 1 166 ? -2.351 -5.026 19.840 1.00 88.19 166 ALA A N 1
ATOM 1330 C CA . ALA A 1 166 ? -1.991 -6.230 20.591 1.00 88.19 166 ALA A CA 1
ATOM 1331 C C . ALA A 1 166 ? -1.416 -5.951 21.997 1.00 88.19 166 ALA A C 1
ATOM 1333 O O . ALA A 1 166 ? -1.137 -6.885 22.746 1.00 88.19 166 ALA A O 1
ATOM 1334 N N . GLY A 1 167 ? -1.229 -4.683 22.381 1.00 87.94 167 GLY A N 1
ATOM 1335 C CA . GLY A 1 167 ? -0.751 -4.304 23.714 1.00 87.94 167 GLY A CA 1
ATOM 1336 C C . GLY A 1 167 ? 0.763 -4.415 23.910 1.00 87.94 167 GLY A C 1
ATOM 1337 O O . GLY A 1 167 ? 1.238 -4.279 25.036 1.00 87.94 167 GLY A O 1
ATOM 1338 N N . PHE A 1 168 ? 1.543 -4.606 22.841 1.00 84.94 168 PHE A N 1
ATOM 1339 C CA . PHE A 1 168 ? 3.006 -4.700 22.932 1.00 84.94 168 PHE A CA 1
ATOM 1340 C C . PHE A 1 168 ? 3.709 -3.353 23.167 1.00 84.94 168 PHE A C 1
ATOM 1342 O O . PHE A 1 168 ? 4.913 -3.314 23.418 1.00 84.94 168 PHE A O 1
ATOM 1349 N N . GLY A 1 169 ? 2.974 -2.242 23.095 1.00 81.56 169 GLY A N 1
ATOM 1350 C CA . GLY A 1 169 ? 3.483 -0.893 23.333 1.00 81.56 169 GLY A CA 1
ATOM 1351 C C . GLY A 1 169 ? 3.112 0.073 22.207 1.00 81.56 169 GLY A C 1
ATOM 1352 O O . GLY A 1 169 ? 2.195 -0.199 21.433 1.00 81.56 169 GLY A O 1
ATOM 1353 N N . PRO A 1 170 ? 3.764 1.241 22.102 1.00 85.50 170 PRO A N 1
ATOM 1354 C CA . PRO A 1 170 ? 3.589 2.096 20.934 1.00 85.50 170 PRO A CA 1
ATOM 1355 C C . PRO A 1 170 ? 4.149 1.402 19.689 1.00 85.50 170 PRO A C 1
ATOM 1357 O O . PRO A 1 170 ? 5.163 0.703 19.760 1.00 85.50 170 PRO A O 1
ATOM 1360 N N . ALA A 1 171 ? 3.529 1.642 18.539 1.00 82.56 171 ALA A N 1
ATOM 1361 C CA . ALA A 1 171 ? 4.169 1.346 17.272 1.00 82.56 171 ALA A CA 1
ATOM 1362 C C . ALA A 1 171 ? 5.340 2.317 17.014 1.00 82.56 171 ALA A C 1
ATOM 1364 O O . ALA A 1 171 ? 5.416 3.435 17.539 1.00 82.56 171 ALA A O 1
ATOM 1365 N N . PHE A 1 172 ? 6.282 1.865 16.200 1.00 82.38 172 PHE A N 1
ATOM 1366 C CA . PHE A 1 172 ? 7.522 2.553 15.886 1.00 82.38 172 PHE A CA 1
ATOM 1367 C C . PHE A 1 172 ? 7.420 3.272 14.542 1.00 82.38 172 PHE A C 1
ATOM 1369 O O . PHE A 1 172 ? 6.762 2.805 13.616 1.00 82.38 172 PHE A O 1
ATOM 1376 N N . VAL A 1 173 ? 8.146 4.381 14.414 1.00 76.12 173 VAL A N 1
ATOM 1377 C CA . VAL A 1 173 ? 8.441 5.029 13.132 1.00 76.12 173 VAL A CA 1
ATOM 1378 C C . VAL A 1 173 ? 9.954 5.045 12.966 1.00 76.12 173 VAL A C 1
ATOM 1380 O O . VAL A 1 173 ? 10.686 5.581 13.801 1.00 76.12 173 VAL A O 1
ATOM 1383 N N . GLY A 1 174 ? 10.451 4.378 11.923 1.00 75.25 174 GLY A N 1
ATOM 1384 C CA . GLY A 1 174 ? 11.878 4.064 11.828 1.00 75.25 174 GLY A CA 1
ATOM 1385 C C . GLY A 1 174 ? 12.335 3.240 13.040 1.00 75.25 174 GLY A C 1
ATOM 1386 O O . GLY A 1 174 ? 11.805 2.148 13.275 1.00 75.25 174 GLY A O 1
ATOM 1387 N N . ASN A 1 175 ? 13.278 3.782 13.820 1.00 76.25 175 ASN A N 1
ATOM 1388 C CA . ASN A 1 175 ? 13.888 3.130 14.989 1.00 76.25 175 ASN A CA 1
ATOM 1389 C C . ASN A 1 175 ? 13.403 3.673 16.344 1.00 76.25 175 ASN A C 1
ATOM 1391 O O . ASN A 1 175 ? 13.950 3.289 17.376 1.00 76.25 175 ASN A O 1
ATOM 1395 N N . SER A 1 176 ? 12.388 4.538 16.372 1.00 79.25 176 SER A N 1
ATOM 1396 C CA . SER A 1 176 ? 11.908 5.159 17.612 1.00 79.25 176 SER A CA 1
ATOM 1397 C C . SER A 1 176 ? 10.401 4.964 17.796 1.00 79.25 176 SER A C 1
ATOM 1399 O O . SER A 1 176 ? 9.670 4.970 16.803 1.00 79.25 176 SER A O 1
ATOM 1401 N N . PRO A 1 177 ? 9.917 4.788 19.039 1.00 81.69 177 PRO A N 1
ATOM 1402 C CA . PRO A 1 177 ? 8.484 4.795 19.316 1.00 81.69 177 PRO A CA 1
ATOM 1403 C C . PRO A 1 177 ? 7.904 6.175 18.974 1.00 81.69 177 PRO A C 1
ATOM 1405 O O . PRO A 1 177 ? 8.515 7.195 19.296 1.00 81.69 177 PRO A O 1
ATOM 1408 N N . GLU A 1 178 ? 6.742 6.221 18.319 1.00 79.31 178 GLU A N 1
ATOM 1409 C CA . GLU A 1 178 ? 6.101 7.482 17.917 1.00 79.31 178 GLU A CA 1
ATOM 1410 C C . GLU A 1 178 ? 4.951 7.830 18.877 1.00 79.31 178 GLU A C 1
ATOM 1412 O O . GLU A 1 178 ? 3.870 7.245 18.790 1.00 79.31 178 GLU A O 1
ATOM 1417 N N . PRO A 1 179 ? 5.139 8.792 19.799 1.00 74.69 179 PRO A N 1
ATOM 1418 C CA . PRO A 1 179 ? 4.112 9.134 20.778 1.00 74.69 179 PRO A CA 1
ATOM 1419 C C . PRO A 1 179 ? 2.910 9.871 20.171 1.00 74.69 179 PRO A C 1
ATOM 1421 O O . PRO A 1 179 ? 1.845 9.891 20.782 1.00 74.69 179 PRO A O 1
ATOM 1424 N N . LYS A 1 180 ? 3.049 10.509 18.998 1.00 72.81 180 LYS A N 1
ATOM 1425 C CA . LYS A 1 180 ? 1.960 11.301 18.398 1.00 72.81 180 LYS A CA 1
ATOM 1426 C C . LYS A 1 180 ? 0.956 10.444 17.641 1.00 72.81 180 LYS A C 1
ATOM 1428 O O . LYS A 1 180 ? -0.208 10.821 17.547 1.00 72.81 180 LYS A O 1
ATOM 1433 N N . ILE A 1 181 ? 1.409 9.335 17.063 1.00 74.81 181 ILE A N 1
ATOM 1434 C CA . ILE A 1 181 ? 0.589 8.388 16.302 1.00 74.81 181 ILE A CA 1
ATOM 1435 C C . ILE A 1 181 ? 0.998 6.995 16.774 1.00 74.81 181 ILE A C 1
ATOM 1437 O O . ILE A 1 181 ? 1.779 6.310 16.113 1.00 74.81 181 ILE A O 1
ATOM 1441 N N . PRO A 1 182 ? 0.496 6.584 17.953 1.00 78.31 182 PRO A N 1
ATOM 1442 C CA . PRO A 1 182 ? 0.927 5.348 18.598 1.00 78.31 182 PRO A CA 1
ATOM 1443 C C . PRO A 1 182 ? 0.540 4.099 17.798 1.00 78.31 182 PRO A C 1
ATOM 1445 O O . PRO A 1 182 ? 1.037 3.019 18.085 1.00 78.31 182 PRO A O 1
ATOM 1448 N N . THR A 1 183 ? -0.307 4.253 16.778 1.00 81.62 183 THR A N 1
ATOM 1449 C CA . THR A 1 183 ? -0.740 3.214 15.842 1.00 81.62 183 THR A CA 1
ATOM 1450 C C . THR A 1 183 ? 0.213 3.024 14.650 1.00 81.62 183 THR A C 1
ATOM 1452 O O . THR A 1 183 ? -0.076 2.229 13.772 1.00 81.62 183 THR A O 1
ATOM 1455 N N . GLY A 1 184 ? 1.336 3.740 14.551 1.00 84.50 184 GLY A N 1
ATOM 1456 C CA . GLY A 1 184 ? 2.391 3.426 13.573 1.00 84.50 184 GLY A CA 1
ATOM 1457 C C . GLY A 1 184 ? 2.187 4.025 12.177 1.00 84.50 184 GLY A C 1
ATOM 1458 O O . GLY A 1 184 ? 1.650 5.119 12.026 1.00 84.50 184 GLY A O 1
ATOM 1459 N N . HIS A 1 185 ? 2.664 3.325 11.143 1.00 87.25 185 HIS A N 1
ATOM 1460 C CA . HIS A 1 185 ? 2.712 3.754 9.736 1.00 87.25 185 HIS A CA 1
ATOM 1461 C C . HIS A 1 185 ? 1.342 3.755 9.043 1.00 87.25 185 HIS A C 1
ATOM 1463 O O . HIS A 1 185 ? 1.256 4.078 7.860 1.00 87.25 185 HIS A O 1
ATOM 1469 N N . VAL A 1 186 ? 0.275 3.431 9.768 1.00 89.00 186 VAL A N 1
ATOM 1470 C CA . VAL A 1 186 ? -1.100 3.456 9.280 1.00 89.00 186 VAL A CA 1
ATOM 1471 C C . VAL A 1 186 ? -1.766 4.762 9.678 1.00 89.00 186 VAL A C 1
ATOM 1473 O O . VAL A 1 186 ? -1.769 5.142 10.851 1.00 89.00 186 VAL A O 1
ATOM 1476 N N . HIS A 1 187 ? -2.395 5.439 8.719 1.00 88.00 187 HIS A N 1
ATOM 1477 C CA . HIS A 1 187 ? -3.073 6.695 9.008 1.00 88.00 187 HIS A CA 1
ATOM 1478 C C . HIS A 1 187 ? -4.594 6.554 9.047 1.00 88.00 187 HIS A C 1
ATOM 1480 O O . HIS A 1 187 ? -5.251 6.452 8.010 1.00 88.00 187 HIS A O 1
ATOM 1486 N N . LYS A 1 188 ? -5.184 6.680 10.242 1.00 91.06 188 LYS A N 1
ATOM 1487 C CA . LYS A 1 188 ? -6.635 6.557 10.470 1.00 91.06 188 LYS A CA 1
ATOM 1488 C C . LYS A 1 188 ? -7.458 7.790 10.018 1.00 91.06 188 LYS A C 1
ATOM 1490 O O . LYS A 1 188 ? -8.300 8.301 10.757 1.00 91.06 188 LYS A O 1
ATOM 1495 N N . ARG A 1 189 ? -7.228 8.289 8.790 1.00 90.62 189 ARG A N 1
ATOM 1496 C CA . ARG A 1 189 ? -7.869 9.497 8.192 1.00 90.62 189 ARG A CA 1
ATOM 1497 C C . ARG A 1 189 ? -9.322 9.312 7.747 1.00 90.62 189 ARG A C 1
ATOM 1499 O O . ARG A 1 189 ? -9.970 10.283 7.350 1.00 90.62 189 ARG A O 1
ATOM 1506 N N . HIS A 1 190 ? -9.853 8.098 7.792 1.00 93.62 190 HIS A N 1
ATOM 1507 C CA . HIS A 1 190 ? -11.186 7.763 7.304 1.00 93.62 190 HIS A CA 1
ATOM 1508 C C . HIS A 1 190 ? -12.104 7.363 8.457 1.00 93.62 190 HIS A C 1
ATOM 1510 O O . HIS A 1 190 ? -12.380 6.190 8.700 1.00 93.62 190 HIS A O 1
ATOM 1516 N N . ASN A 1 191 ? -12.603 8.377 9.177 1.00 88.62 191 ASN A N 1
ATOM 1517 C CA . ASN A 1 191 ? -13.533 8.201 10.298 1.00 88.62 191 ASN A CA 1
ATOM 1518 C C . ASN A 1 191 ? -12.951 7.286 11.399 1.00 88.62 191 ASN A C 1
ATOM 1520 O O . ASN A 1 191 ? -13.586 6.307 11.778 1.00 88.62 191 ASN A O 1
ATOM 1524 N N . ASN A 1 192 ? -11.729 7.559 11.870 1.00 90.06 192 ASN A N 1
ATOM 1525 C CA . ASN A 1 192 ? -10.968 6.697 12.794 1.00 90.06 192 ASN A CA 1
ATOM 1526 C C . ASN A 1 192 ? -10.634 5.309 12.222 1.00 90.06 192 ASN A C 1
ATOM 1528 O O . ASN A 1 192 ? -10.520 4.338 12.960 1.00 90.06 192 ASN A O 1
ATOM 1532 N N . GLY A 1 193 ? -10.511 5.204 10.903 1.00 93.62 193 GLY A N 1
ATOM 1533 C CA . GLY A 1 193 ? -10.029 4.012 10.217 1.00 93.62 193 GLY A CA 1
ATOM 1534 C C . GLY A 1 193 ? -9.170 4.384 9.019 1.00 93.62 193 GLY A C 1
ATOM 1535 O O . GLY A 1 193 ? -9.015 5.566 8.698 1.00 93.62 193 GLY A O 1
ATOM 1536 N N . PHE A 1 194 ? -8.622 3.376 8.365 1.00 94.69 194 PHE A N 1
ATOM 1537 C CA . PHE A 1 194 ? -7.800 3.485 7.171 1.00 94.69 194 PHE A CA 1
ATOM 1538 C C . PHE A 1 194 ? -8.320 2.514 6.117 1.00 94.69 194 PHE A C 1
ATOM 1540 O O . PHE A 1 194 ? -8.852 1.459 6.448 1.00 94.69 194 PHE A O 1
ATOM 1547 N N . ASN A 1 195 ? -8.216 2.877 4.852 1.00 96.00 195 ASN A N 1
ATOM 1548 C CA . ASN A 1 195 ? -8.535 1.976 3.763 1.00 96.00 195 ASN A CA 1
ATOM 1549 C C . ASN A 1 195 ? -7.321 1.083 3.484 1.00 96.00 195 ASN A C 1
ATOM 1551 O O . ASN A 1 195 ? -6.177 1.556 3.483 1.00 96.00 195 ASN A O 1
ATOM 1555 N N . ALA A 1 196 ? -7.588 -0.191 3.237 1.00 96.56 196 ALA A N 1
ATO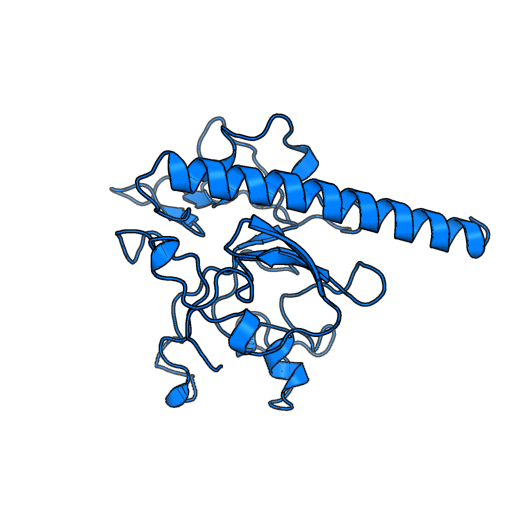M 1556 C CA . ALA A 1 196 ? -6.602 -1.174 2.831 1.00 96.56 196 ALA A CA 1
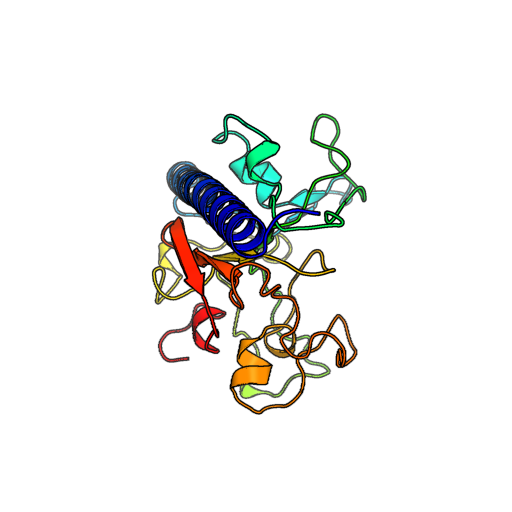ATOM 1557 C C . ALA A 1 196 ? -7.100 -1.964 1.621 1.00 96.56 196 ALA A C 1
ATOM 1559 O O . ALA A 1 196 ? -8.292 -2.253 1.507 1.00 96.56 196 ALA A O 1
ATOM 1560 N N . ILE A 1 197 ? -6.156 -2.327 0.762 1.00 98.12 197 ILE A N 1
ATOM 1561 C CA . ILE A 1 197 ? -6.281 -3.296 -0.319 1.00 98.12 197 ILE A CA 1
ATOM 1562 C C . ILE A 1 197 ? -5.714 -4.614 0.196 1.00 98.12 197 ILE A C 1
ATOM 1564 O O 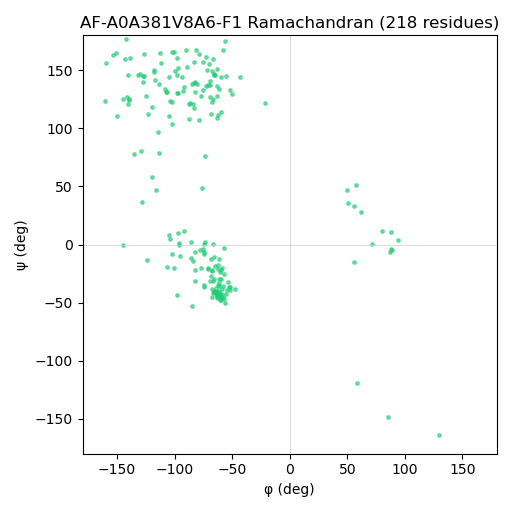. ILE A 1 197 ? -4.601 -4.644 0.728 1.00 98.12 197 ILE A O 1
ATOM 1568 N N . PHE A 1 198 ? -6.469 -5.686 0.027 1.00 97.56 198 PHE A N 1
ATOM 1569 C CA . PHE A 1 198 ? -6.071 -7.045 0.361 1.00 97.56 198 PHE A CA 1
ATOM 1570 C C . PHE A 1 198 ? -5.402 -7.718 -0.834 1.00 97.56 198 PHE A C 1
ATOM 1572 O O . PHE A 1 198 ? -5.405 -7.200 -1.951 1.00 97.56 198 PHE A O 1
ATOM 1579 N N . THR A 1 199 ? -4.759 -8.850 -0.589 1.00 96.62 199 THR A N 1
ATOM 1580 C CA . THR A 1 199 ? -3.921 -9.517 -1.593 1.00 96.62 199 THR A CA 1
ATOM 1581 C C . THR A 1 199 ? -4.751 -10.078 -2.754 1.00 96.62 199 THR A C 1
ATOM 1583 O O . THR A 1 199 ? -4.271 -10.113 -3.879 1.00 96.62 199 THR A O 1
ATOM 1586 N N . ASP A 1 200 ? -6.018 -10.418 -2.525 1.00 96.81 200 ASP A N 1
ATOM 1587 C CA . ASP A 1 200 ? -6.989 -10.773 -3.574 1.00 96.81 200 ASP A CA 1
ATOM 1588 C C . ASP A 1 200 ? -7.512 -9.567 -4.399 1.00 96.81 200 ASP A C 1
ATOM 1590 O O . ASP A 1 200 ? -8.365 -9.724 -5.275 1.00 96.81 200 ASP A O 1
ATOM 1594 N N . GLY A 1 201 ? -7.037 -8.352 -4.102 1.00 97.81 201 GLY A N 1
ATOM 1595 C CA . GLY A 1 201 ? -7.372 -7.117 -4.806 1.00 97.81 201 GLY A CA 1
ATOM 1596 C C . GLY A 1 201 ? -8.617 -6.384 -4.299 1.00 97.81 201 GLY A C 1
ATOM 1597 O O . GLY A 1 201 ? -8.900 -5.283 -4.784 1.00 97.81 201 GLY A O 1
ATOM 1598 N N . HIS A 1 202 ? -9.372 -6.914 -3.330 1.00 98.25 202 HIS A N 1
ATOM 1599 C CA . HIS A 1 202 ? -10.492 -6.154 -2.769 1.00 98.25 202 HIS A CA 1
ATOM 1600 C C . HIS A 1 202 ? -9.997 -5.053 -1.819 1.00 98.25 202 HIS A C 1
ATOM 1602 O O . HIS A 1 202 ? -8.899 -5.122 -1.275 1.00 98.25 202 HIS A O 1
ATOM 1608 N N . ALA A 1 203 ? -10.813 -4.017 -1.601 1.00 98.12 203 ALA A N 1
ATOM 1609 C CA . ALA A 1 203 ? -10.478 -2.935 -0.677 1.00 98.12 203 ALA A CA 1
ATOM 1610 C C . ALA A 1 203 ? -11.588 -2.684 0.347 1.00 98.12 203 ALA A C 1
ATOM 1612 O O . ALA A 1 203 ? -12.779 -2.679 0.004 1.00 98.12 203 ALA A O 1
ATOM 1613 N N . SER A 1 204 ? -11.190 -2.423 1.592 1.00 97.19 204 SER A N 1
ATOM 1614 C CA . SER A 1 204 ? -12.091 -2.200 2.724 1.00 97.19 204 SER A CA 1
ATOM 1615 C C . SER A 1 204 ? -11.566 -1.132 3.685 1.00 97.19 204 SER A C 1
ATOM 1617 O O . SER A 1 204 ? -10.377 -0.826 3.718 1.00 97.19 204 SER A O 1
ATOM 1619 N N . LEU A 1 205 ? -12.475 -0.568 4.482 1.00 96.69 205 LEU A N 1
ATOM 1620 C CA . LEU A 1 205 ? -12.140 0.322 5.591 1.00 96.69 205 LEU A CA 1
ATOM 1621 C C . LEU A 1 205 ? -11.876 -0.510 6.849 1.00 96.69 205 LEU A C 1
ATOM 1623 O O . LEU A 1 205 ? -12.777 -1.183 7.347 1.00 96.69 205 LEU A O 1
ATOM 1627 N N . ILE A 1 206 ? -10.684 -0.372 7.414 1.00 95.88 206 ILE A N 1
ATOM 1628 C CA . ILE A 1 206 ? -10.240 -1.044 8.634 1.00 95.88 206 ILE A CA 1
ATOM 1629 C C . ILE A 1 206 ? -10.186 -0.037 9.783 1.00 95.88 206 ILE A C 1
ATOM 1631 O O . ILE A 1 206 ? -9.667 1.071 9.639 1.00 95.88 206 ILE A O 1
ATOM 1635 N N . LYS A 1 207 ? -10.770 -0.395 10.931 1.00 94.38 207 LYS A N 1
ATOM 1636 C CA . LYS A 1 207 ? -10.697 0.420 12.158 1.00 94.38 207 LYS A CA 1
ATOM 1637 C C . LYS A 1 207 ? -9.424 0.131 12.929 1.00 94.38 207 LYS A C 1
ATOM 1639 O O . LYS A 1 207 ? -8.661 1.052 13.214 1.00 94.38 207 LYS A O 1
ATOM 1644 N N . ASP A 1 208 ? -9.205 -1.147 13.189 1.00 93.00 208 ASP A N 1
ATOM 1645 C CA . ASP A 1 208 ? -8.092 -1.685 13.951 1.00 93.00 208 ASP A CA 1
ATOM 1646 C C . ASP A 1 208 ? -7.661 -2.970 13.251 1.00 93.00 208 ASP A C 1
ATOM 1648 O O . ASP A 1 208 ? -8.488 -3.860 13.042 1.00 93.00 208 ASP A O 1
ATOM 1652 N N . SER A 1 209 ? -6.402 -3.039 12.821 1.00 93.50 209 SER A N 1
ATOM 1653 C CA . SER A 1 209 ? -5.871 -4.263 12.222 1.00 93.50 209 SER A CA 1
ATOM 1654 C C . SER A 1 209 ? -5.404 -5.256 13.289 1.00 93.50 209 SER A C 1
ATOM 1656 O O . SER A 1 209 ? -5.080 -4.874 14.421 1.00 93.50 209 SER A O 1
ATOM 1658 N N . THR A 1 210 ? -5.357 -6.535 12.918 1.00 91.75 210 THR A N 1
ATOM 1659 C CA . THR A 1 210 ? -4.738 -7.613 13.703 1.00 91.75 210 THR A CA 1
ATOM 1660 C C . THR A 1 210 ? -3.371 -7.974 13.124 1.00 91.75 210 THR A C 1
ATOM 1662 O O . THR A 1 2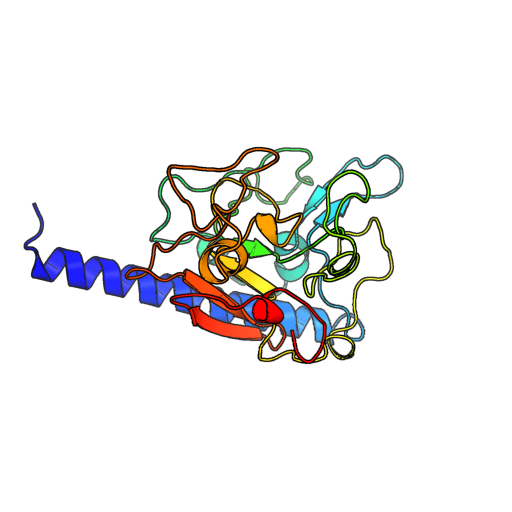10 ? -3.041 -7.570 12.010 1.00 91.75 210 THR A O 1
ATOM 1665 N N . LEU A 1 211 ? -2.554 -8.724 13.871 1.00 87.19 211 LEU A N 1
ATOM 1666 C CA . LEU A 1 211 ? -1.205 -9.105 13.432 1.00 87.19 211 LEU A CA 1
ATOM 1667 C C . LEU A 1 211 ? -1.242 -9.932 12.140 1.00 87.19 211 LEU A C 1
ATOM 1669 O O . LEU A 1 211 ? -0.552 -9.561 11.191 1.00 87.19 211 LEU A O 1
ATOM 1673 N N . GLY A 1 212 ? -2.103 -10.953 12.059 1.00 88.00 212 GLY A N 1
ATOM 1674 C CA . GLY A 1 212 ? -2.265 -11.781 10.860 1.00 88.00 212 GLY A CA 1
ATOM 1675 C C . GLY A 1 212 ? -2.642 -11.029 9.585 1.00 88.00 212 GLY A C 1
ATOM 1676 O O . GLY A 1 212 ? -2.257 -11.445 8.497 1.00 88.00 212 GLY A O 1
ATOM 1677 N N . MET A 1 213 ? -3.277 -9.855 9.684 1.00 93.06 213 MET A N 1
ATOM 1678 C CA . MET A 1 213 ? -3.554 -9.037 8.495 1.00 93.06 213 MET A CA 1
ATOM 1679 C C . MET A 1 213 ? -2.284 -8.514 7.813 1.00 93.06 213 MET A C 1
ATOM 1681 O O . MET A 1 213 ? -2.332 -8.101 6.658 1.00 93.06 213 MET A O 1
ATOM 1685 N N . TRP A 1 214 ? -1.144 -8.496 8.500 1.00 90.62 214 TRP A N 1
ATOM 1686 C CA . TRP A 1 214 ? 0.114 -7.971 7.968 1.00 90.62 214 TRP A CA 1
ATOM 1687 C C . TRP A 1 214 ? 1.084 -9.055 7.514 1.00 90.62 214 TRP A C 1
ATOM 1689 O O . TRP A 1 214 ? 2.106 -8.726 6.906 1.00 90.62 214 TRP A O 1
ATOM 1699 N N . THR A 1 215 ? 0.784 -10.323 7.793 1.00 86.25 215 THR A N 1
ATOM 1700 C CA . THR A 1 215 ? 1.660 -11.452 7.487 1.00 86.25 215 THR A CA 1
ATOM 1701 C C . THR A 1 215 ? 1.047 -12.325 6.399 1.00 86.25 215 THR A C 1
ATOM 1703 O O . THR A 1 215 ? -0.155 -12.327 6.155 1.00 86.25 215 THR A O 1
ATOM 1706 N N . ASN A 1 216 ? 1.903 -13.063 5.700 1.00 78.31 216 ASN A N 1
ATOM 1707 C CA . ASN A 1 216 ? 1.501 -14.046 4.701 1.00 78.31 216 ASN A CA 1
ATOM 1708 C C . ASN A 1 216 ? 1.331 -15.462 5.283 1.00 78.31 216 ASN A C 1
ATOM 1710 O O . ASN A 1 216 ? 1.305 -16.426 4.517 1.00 78.31 216 ASN A O 1
ATOM 1714 N N . ARG A 1 217 ? 1.316 -15.607 6.616 1.00 73.12 217 ARG A N 1
ATOM 1715 C CA . ARG A 1 217 ? 1.226 -16.896 7.313 1.00 73.12 217 ARG A CA 1
ATOM 1716 C C . ARG A 1 217 ? -0.217 -17.158 7.735 1.00 73.12 217 ARG A C 1
ATOM 1718 O O . ARG A 1 217 ? -0.941 -16.245 8.107 1.00 73.12 217 ARG A O 1
ATOM 1725 N N . SER A 1 218 ? -0.623 -18.422 7.717 1.00 63.44 218 SER A N 1
ATOM 1726 C CA . SER A 1 218 ? -1.917 -18.843 8.254 1.00 63.44 218 SER A CA 1
ATOM 1727 C C . SER A 1 218 ? -1.899 -18.865 9.787 1.00 63.44 218 SER A C 1
ATOM 1729 O O . SER A 1 218 ? -1.012 -19.500 10.360 1.00 63.44 218 SER A O 1
ATOM 1731 N N . GLY A 1 219 ? -2.918 -18.293 10.432 1.00 59.91 219 GLY A N 1
ATOM 1732 C CA . GLY A 1 219 ? -3.153 -18.441 11.877 1.00 59.91 219 GLY A CA 1
ATOM 1733 C C . GLY A 1 219 ? -2.441 -17.435 12.791 1.00 59.91 219 GLY A C 1
ATOM 1734 O O . GLY A 1 219 ? -2.456 -17.646 14.003 1.00 59.91 219 GLY A O 1
ATOM 1735 N N . ASP A 1 220 ? -1.844 -16.383 12.219 1.00 60.03 220 ASP A N 1
ATOM 1736 C CA . ASP A 1 220 ? -1.341 -15.192 12.933 1.00 60.03 220 ASP A CA 1
ATOM 1737 C C . ASP A 1 220 ? -2.465 -14.188 13.286 1.00 60.03 220 ASP A C 1
ATOM 1739 O O . ASP A 1 220 ? -3.559 -14.249 12.675 1.00 60.03 220 ASP A O 1
#

Radius of gyration: 16.95 Å; Cα contacts (8 Å, |Δi|>4): 462; chains: 1; bounding box: 48×47×42 Å

Organism: NCBI:txid408172

Mean predicted aligned error: 5.63 Å

Foldseek 3Di:
DDDPVVVVVVLQVLLVLLQVLLLLVLVLQVVLCVVPVQFGAACKEADPDPSQAIGGSCNSSVVSDPDLCSQDRPLDPPWDFCAPRHDPPDDHRRTPQKGFQEEPADPPPDDDPVRGQFGAQHYYCVPPDTHRLVLQQCQPLAFGMKRFDPDNHDHDLLQALQCVVVVVWFRDDPPHRDPVRSRHGHDCSRVCWIWTAGNSSRIDTGNGHHSSNSGSDPPD

Secondary structure (DSSP, 8-state):
---HHHHHHHHHHHHHHHHHHHHHHHHHHHHHHHHTTTBPPPSEEE-TTTT--EEEHHHHHGGG-S-GGGGS-TT-SSPPEE-TTPPTTS-SSEE-SEEE-B-----TTTS-GGGTT---SB--GGG-S--BGGG-TTTTTSEEEEEB-S-S---SGGGSHHHHHTTS-SPEETTEE-SS-TTTTB--TTTS-EEEEETTS-EEEESS--SGGG-SSTT-